Protein AF-A0A450ZWS6-F1 (afdb_monomer)

Radius of gyration: 25.29 Å; Cα contacts (8 Å, |Δi|>4): 245; chains: 1; bounding box: 51×76×46 Å

Solvent-accessible surface area (backbone atoms only — not comparable to full-atom values): 16017 Å² total; per-residue (Å²): 129,77,77,74,76,76,70,78,60,74,95,63,92,76,77,87,77,86,76,84,86,87,83,89,82,92,84,82,88,88,87,85,85,91,84,90,83,84,90,82,92,74,91,77,93,72,80,82,74,78,76,72,70,79,74,82,81,81,72,75,62,74,55,46,86,44,58,77,58,78,90,64,43,54,37,71,58,39,58,76,72,43,30,37,42,73,74,59,49,53,54,55,52,56,59,70,72,42,89,64,78,70,84,84,81,77,86,66,83,91,75,47,62,61,29,50,50,36,41,50,45,50,41,30,26,40,95,52,86,71,41,73,64,75,41,64,92,38,65,38,69,72,70,38,67,86,61,51,71,47,51,44,59,21,58,61,48,73,47,71,36,78,80,46,75,38,84,34,48,72,57,39,53,47,51,52,49,50,55,52,27,56,52,50,60,76,43,40,73,60,52,67,74,24,89,63,50,73,68,52,49,53,52,51,52,31,44,64,70,67,70,47,56,70,72,53,63,77,43,38,64,67,49,50,48,55,49,50,23,68,52,68,77,37,70,62,49,79,45,71,41,53,76,62,36,53,74,78,26,59,91

Mean predicted aligned error: 13.53 Å

pLDDT: mean 75.34, std 26.16, range [22.78, 97.75]

Sequence (251 aa):
MAEFLASLAIHGLSGSRHSPPERYGRRLLPGIPHQDDGRGCFERSRKIHHSRHPAMDINASKPLVGKPPIGLSDFPELIREGYSYVDKSLLVQSVLDSPAKALLLPRPRRFGKTLNLSMLRTFFEQGAPGNAELFQGLAIERAGEEYTAHRGRYPVVFLTLKDIKTQSWENCLGHMKDLICEEFERHTDLLEAAALSRREKECYQVILSQQASQNYYESSLKNLLAWLERATGEQVVLLIDEYDTPIHAGY

Foldseek 3Di:
DVPPVLPPFDPDPPDDDDDDDDDDDDDDYDDDDDDDDDDDDDDDDDDDPPPPDPPPPPVFDPWQDAAACVPDLQLVCCQVVRHTDGFPLCVLVVVSPDPRRDDDDDDDDPPSVSNVLNLNCLFQAAPDPPSLVSCPPGPQVVPDPVRSVNGNQAAEQEAECPPQQAQEPVVSVVVLLVRLLVSLVVCVVLLVQAPDDPVLVVLSVCSNVVVDDPVSSVCSVVSVQVSRCRSRVDHYHYHYHPPCNCVVRYD

Secondary structure (DSSP, 8-state):
--SSSSS-S-S-SS--------------------------------------PPP------PPPSS---SS---HHHHHHTT------TTHHHHHHS---SS------TTS-HHHHHHHHHHHHBTT-TTGGGGGTTSGGGGS-HHHHTTTT-B-EEEEE-TT---SSHHHHHHHHHHHHHHHHHTTHHHHHHTT--HHHHHHHHHHHTT---HHHHHHHHHHHHHHHHHHHSS--EEEEESTTHHHHH--

Organism: NCBI:txid2126339

InterPro domains:
  IPR018631 AAA-ATPase-like domain [PF09820] (69-247)
  IPR027417 P-loop containing nucleoside triphosphate hydrolase [G3DSA:3.40.50.300] (88-248)

Structure (mmCIF, N/CA/C/O backbone):
data_AF-A0A450ZWS6-F1
#
_entry.id   AF-A0A450ZWS6-F1
#
loop_
_atom_site.group_PDB
_atom_site.id
_atom_site.type_symbol
_atom_site.label_atom_id
_atom_site.label_alt_id
_atom_site.label_comp_id
_atom_site.label_asym_id
_atom_site.label_entity_id
_atom_site.label_seq_id
_atom_site.pdbx_PDB_ins_code
_atom_site.Cartn_x
_atom_site.Cartn_y
_atom_site.Cartn_z
_atom_site.occupancy
_atom_site.B_iso_or_equiv
_atom_site.auth_seq_id
_atom_site.auth_comp_id
_atom_site.auth_asym_id
_atom_site.auth_atom_id
_atom_site.pdbx_PDB_model_num
ATOM 1 N N . MET A 1 1 ? 1.752 -9.273 20.864 1.00 29.12 1 MET A N 1
ATOM 2 C CA . MET A 1 1 ? 0.796 -8.665 19.908 1.00 29.12 1 MET A CA 1
ATOM 3 C C . MET A 1 1 ? 1.220 -8.752 18.436 1.00 29.12 1 MET A C 1
ATOM 5 O O . MET A 1 1 ? 0.386 -8.483 17.588 1.00 29.12 1 MET A O 1
ATOM 9 N N . ALA A 1 2 ? 2.452 -9.170 18.102 1.00 24.22 2 ALA A N 1
ATOM 10 C CA . ALA A 1 2 ? 2.905 -9.313 16.709 1.00 24.22 2 ALA A CA 1
ATOM 11 C C . ALA A 1 2 ? 2.510 -10.651 16.038 1.00 24.22 2 ALA A C 1
ATOM 13 O O . ALA A 1 2 ? 2.487 -10.742 14.817 1.00 24.22 2 ALA A O 1
ATOM 14 N N . GLU A 1 3 ? 2.150 -11.683 16.810 1.00 22.78 3 GLU A N 1
ATOM 15 C CA . GLU A 1 3 ? 1.835 -13.018 16.267 1.00 22.78 3 GLU A CA 1
ATOM 16 C C . GLU A 1 3 ? 0.414 -13.154 15.696 1.00 22.78 3 GLU A C 1
ATOM 18 O O . GLU A 1 3 ? 0.152 -14.061 14.912 1.00 22.78 3 GLU A O 1
ATOM 23 N N . PHE A 1 4 ? -0.515 -12.251 16.031 1.00 23.94 4 PHE A N 1
ATOM 24 C CA . PHE A 1 4 ? -1.924 -12.418 15.646 1.00 23.94 4 PHE A CA 1
ATOM 25 C C . PHE A 1 4 ? -2.282 -11.809 14.280 1.00 23.94 4 PHE A C 1
ATOM 27 O O . PHE A 1 4 ? -3.283 -12.194 13.680 1.00 23.94 4 PHE A O 1
ATOM 34 N N . LEU A 1 5 ? -1.461 -10.892 13.754 1.00 29.75 5 LEU A N 1
ATOM 35 C CA . LEU A 1 5 ? -1.723 -10.211 12.478 1.00 29.75 5 LEU A CA 1
ATOM 36 C C . LEU A 1 5 ? -1.153 -10.955 11.256 1.00 29.75 5 LEU A C 1
ATOM 38 O O . LEU A 1 5 ? -1.568 -10.685 10.136 1.00 29.75 5 LEU A O 1
ATOM 42 N N . ALA A 1 6 ? -0.283 -11.950 11.457 1.00 28.08 6 ALA A N 1
ATOM 43 C CA . ALA A 1 6 ? 0.324 -12.729 10.370 1.00 28.08 6 ALA A CA 1
ATOM 44 C C . ALA A 1 6 ? -0.549 -13.897 9.855 1.00 28.08 6 ALA A C 1
ATOM 46 O O . ALA A 1 6 ? -0.213 -14.524 8.853 1.00 28.08 6 ALA A O 1
ATOM 47 N N . SER A 1 7 ? -1.662 -14.219 10.527 1.00 25.27 7 SER A N 1
ATOM 48 C CA . SER A 1 7 ? -2.408 -15.467 10.281 1.00 25.27 7 SER A CA 1
ATOM 49 C C . SER A 1 7 ? -3.571 -15.339 9.280 1.00 25.27 7 SER A C 1
ATOM 51 O O . SER A 1 7 ? -3.993 -16.337 8.695 1.00 25.27 7 SER A O 1
ATOM 53 N N . LEU A 1 8 ? -4.089 -14.129 9.032 1.00 27.81 8 LEU A N 1
ATOM 54 C CA . LEU A 1 8 ? -5.384 -13.974 8.351 1.00 27.81 8 LEU A CA 1
ATOM 55 C C . LEU A 1 8 ? -5.330 -13.809 6.823 1.00 27.81 8 LEU A C 1
ATOM 57 O O . LEU A 1 8 ? -6.376 -13.791 6.187 1.00 27.81 8 LEU A O 1
ATOM 61 N N . ALA A 1 9 ? -4.149 -13.740 6.212 1.00 30.83 9 ALA A N 1
ATOM 62 C CA . ALA A 1 9 ? -4.047 -13.631 4.764 1.00 30.83 9 ALA A CA 1
ATOM 63 C C . ALA A 1 9 ? -4.107 -15.027 4.115 1.00 30.83 9 ALA A C 1
ATOM 65 O O . ALA A 1 9 ? -3.189 -15.836 4.251 1.00 30.83 9 ALA A O 1
ATOM 66 N N . ILE A 1 10 ? -5.167 -15.278 3.346 1.00 39.66 10 ILE A N 1
ATOM 67 C CA . ILE A 1 10 ? -5.170 -16.210 2.212 1.00 39.66 10 ILE A CA 1
ATOM 68 C C . ILE A 1 10 ? -5.401 -17.690 2.574 1.00 39.66 10 ILE A C 1
ATOM 70 O O . ILE A 1 10 ? -4.484 -18.502 2.714 1.00 39.66 10 ILE A O 1
ATOM 74 N N . HIS A 1 11 ? -6.676 -18.076 2.617 1.00 30.16 11 HIS A N 1
ATOM 75 C CA . HIS A 1 11 ? -7.108 -19.412 2.186 1.00 30.16 11 HIS A CA 1
ATOM 76 C C . HIS A 1 11 ? -7.635 -19.409 0.733 1.00 30.16 11 HIS A C 1
ATOM 78 O O . HIS A 1 11 ? -8.182 -20.409 0.291 1.00 30.16 11 HIS A O 1
ATOM 84 N N . GLY A 1 12 ? -7.489 -18.308 -0.021 1.00 35.09 12 GLY A N 1
ATOM 85 C CA . GLY A 1 12 ? -8.350 -18.056 -1.186 1.00 35.09 12 GLY A CA 1
ATOM 86 C C . GLY A 1 12 ? -7.710 -17.779 -2.549 1.00 35.09 12 GLY A C 1
ATOM 87 O O . GLY A 1 12 ? -8.444 -17.782 -3.527 1.00 35.09 12 GLY A O 1
ATOM 88 N N . LEU A 1 13 ? -6.392 -17.576 -2.687 1.00 41.91 13 LEU A N 1
ATOM 89 C CA . LEU A 1 13 ? -5.808 -17.260 -4.010 1.00 41.91 13 LEU A CA 1
ATOM 90 C C . LEU A 1 13 ? -5.652 -18.487 -4.935 1.00 41.91 13 LEU A C 1
ATOM 92 O O . LEU A 1 13 ? -5.170 -18.369 -6.055 1.00 41.91 13 LEU A O 1
ATOM 96 N N . SER A 1 14 ? -6.129 -19.661 -4.506 1.00 37.22 14 SER A N 1
ATOM 97 C CA . SER A 1 14 ? -6.238 -20.867 -5.331 1.00 37.22 14 SER A CA 1
ATOM 98 C C . SER A 1 14 ? -7.706 -21.288 -5.481 1.00 37.22 14 SER A C 1
ATOM 100 O O . SER A 1 14 ? -8.218 -22.079 -4.690 1.00 37.22 14 SER A O 1
ATOM 102 N N . GLY A 1 15 ? -8.344 -20.834 -6.564 1.00 32.38 15 GLY A N 1
ATOM 103 C CA . GLY A 1 15 ? -9.406 -21.585 -7.243 1.00 32.38 15 GLY A CA 1
ATOM 104 C C . GLY A 1 15 ? -10.842 -21.083 -7.082 1.00 32.38 15 GLY A C 1
ATOM 105 O O . GLY A 1 15 ? -11.608 -21.633 -6.299 1.00 32.38 15 GLY A O 1
ATOM 106 N N . SER A 1 16 ? -11.275 -20.181 -7.967 1.00 30.34 16 SER A N 1
ATOM 107 C CA . SER A 1 16 ? -12.685 -20.058 -8.359 1.00 30.34 16 SER A CA 1
ATOM 108 C C . SER A 1 16 ? -12.910 -20.776 -9.697 1.00 30.34 16 SER A C 1
ATOM 110 O O . SER A 1 16 ? -12.943 -20.180 -10.771 1.00 30.34 16 SER A O 1
ATOM 112 N N . ARG A 1 17 ? -13.070 -22.107 -9.660 1.00 29.81 17 ARG A N 1
ATOM 113 C CA . ARG A 1 17 ? -13.620 -22.832 -10.818 1.00 29.81 17 ARG A CA 1
ATOM 114 C C . ARG A 1 17 ? -15.117 -22.547 -10.892 1.00 29.81 17 ARG A C 1
ATOM 116 O O . ARG A 1 17 ? -15.902 -23.147 -10.163 1.00 29.81 17 ARG A O 1
ATOM 123 N N . HIS A 1 18 ? -15.511 -21.653 -11.790 1.00 30.28 18 HIS A N 1
ATOM 124 C CA . HIS A 1 18 ? -16.872 -21.634 -12.316 1.00 30.28 18 HIS A CA 1
ATOM 125 C C . HIS A 1 18 ? -17.186 -23.003 -12.937 1.00 30.28 18 HIS A C 1
ATOM 127 O O . HIS A 1 18 ? -16.493 -23.448 -13.849 1.00 30.28 18 HIS A O 1
ATOM 133 N N . SER A 1 19 ? -18.222 -23.674 -12.434 1.00 26.30 19 SER A N 1
ATOM 134 C CA . SER A 1 19 ? -18.838 -24.832 -13.091 1.00 26.30 19 SER A CA 1
ATOM 135 C C . SER A 1 19 ? -20.263 -24.445 -13.506 1.00 26.30 19 SER A C 1
ATOM 137 O O . SER A 1 19 ? -20.991 -23.920 -12.662 1.00 26.30 19 SER A O 1
ATOM 139 N N . PRO A 1 20 ? -20.680 -24.667 -14.767 1.00 30.11 20 PRO A N 1
ATOM 140 C CA . PRO A 1 20 ? -22.052 -24.424 -15.209 1.00 30.11 20 PRO A CA 1
ATOM 141 C C . PRO A 1 20 ? -22.988 -25.595 -14.837 1.00 30.11 20 PRO A C 1
ATOM 143 O O . PRO A 1 20 ? -22.505 -26.700 -14.567 1.00 30.11 20 PRO A O 1
ATOM 146 N N . PRO A 1 21 ? -24.321 -25.390 -14.824 1.00 29.22 21 PRO A N 1
ATOM 147 C CA . PRO A 1 21 ? -25.267 -26.405 -14.379 1.00 29.22 21 PRO A CA 1
ATOM 148 C C . PRO A 1 21 ? -25.655 -27.403 -15.485 1.00 29.22 21 PRO A C 1
ATOM 150 O O . PRO A 1 21 ? -25.878 -27.037 -16.634 1.00 29.22 21 PRO A O 1
ATOM 153 N N . GLU A 1 22 ? -25.777 -28.658 -15.045 1.00 26.47 22 GLU A N 1
ATOM 154 C CA . GLU A 1 22 ? -26.649 -29.756 -15.496 1.00 26.47 22 GLU A CA 1
ATOM 155 C C . GLU A 1 22 ? -26.735 -30.163 -16.982 1.00 26.47 22 GLU A C 1
ATOM 157 O O . GLU A 1 22 ? -27.221 -29.428 -17.838 1.00 26.47 22 GLU A O 1
ATOM 162 N N . ARG A 1 23 ? -26.525 -31.471 -17.232 1.00 26.97 23 ARG A N 1
ATOM 163 C CA . ARG A 1 23 ? -27.588 -32.351 -17.767 1.00 26.97 23 ARG A CA 1
ATOM 164 C C . ARG A 1 23 ? -27.298 -33.847 -17.579 1.00 26.97 23 ARG A C 1
ATOM 166 O O . ARG A 1 23 ? -26.188 -34.332 -17.759 1.00 26.97 23 ARG A O 1
ATOM 173 N N . TYR A 1 24 ? -28.372 -34.546 -17.222 1.00 26.47 24 TYR A N 1
ATOM 174 C CA . TYR A 1 24 ? -28.549 -35.988 -17.039 1.00 26.47 24 TYR A CA 1
ATOM 175 C C . TYR A 1 24 ? -28.166 -36.850 -18.257 1.00 26.47 24 TYR A C 1
ATOM 177 O O . TYR A 1 24 ? -28.470 -36.494 -19.392 1.00 26.47 24 TYR A O 1
ATOM 185 N N . GLY A 1 25 ? -27.669 -38.069 -18.002 1.00 27.92 25 GLY A N 1
ATOM 186 C CA . GLY A 1 25 ? -27.621 -39.138 -19.008 1.00 27.92 25 GLY A CA 1
ATOM 187 C C . GLY A 1 25 ? -26.892 -40.409 -18.560 1.00 27.92 25 GLY A C 1
ATOM 188 O O . GLY A 1 25 ? -25.708 -40.570 -18.821 1.00 27.92 25 GLY A O 1
ATOM 189 N N . ARG A 1 26 ? -27.614 -41.336 -17.914 1.00 28.12 26 ARG A N 1
ATOM 190 C CA . ARG A 1 26 ? -27.162 -42.708 -17.609 1.00 28.12 26 ARG A CA 1
ATOM 191 C C . ARG A 1 26 ? -26.754 -43.468 -18.882 1.00 28.12 26 ARG A C 1
ATOM 193 O O . ARG A 1 26 ? -27.542 -43.515 -19.827 1.00 28.12 26 ARG A O 1
ATOM 200 N N . ARG A 1 27 ? -25.648 -44.223 -18.834 1.00 28.69 27 ARG A N 1
ATOM 201 C CA . ARG A 1 27 ? -25.558 -45.560 -19.456 1.00 28.69 27 ARG A CA 1
ATOM 202 C C . ARG A 1 27 ? -24.437 -46.404 -18.832 1.00 28.69 27 ARG A C 1
ATOM 204 O O . ARG A 1 27 ? -23.382 -45.890 -18.489 1.00 28.69 27 ARG A O 1
ATOM 211 N N . LEU A 1 28 ? -24.743 -47.684 -18.637 1.00 27.05 28 LEU A N 1
ATOM 212 C CA . LEU A 1 28 ?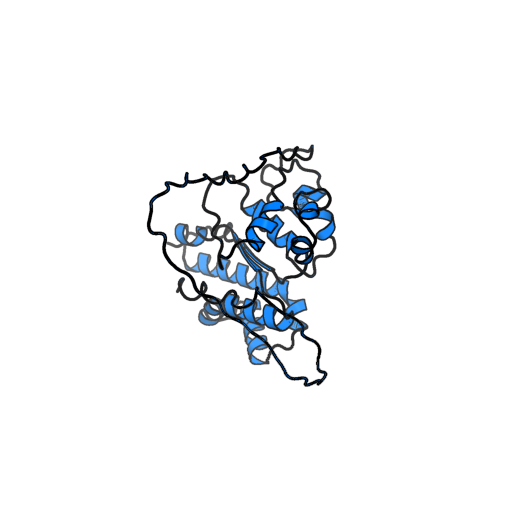 -23.993 -48.719 -17.920 1.00 27.05 28 LEU A CA 1
ATOM 213 C C . LEU A 1 28 ? -23.103 -49.552 -18.872 1.00 27.05 28 LEU A C 1
ATOM 215 O O . LEU A 1 28 ? -23.630 -49.998 -19.886 1.00 27.05 28 LEU A O 1
ATOM 219 N N . LEU A 1 29 ? -21.858 -49.829 -18.428 1.00 26.69 29 LEU A N 1
ATOM 220 C CA . LEU A 1 29 ? -21.036 -51.072 -18.541 1.00 26.69 29 LEU A CA 1
ATOM 221 C C . LEU A 1 29 ? -20.643 -51.636 -19.940 1.00 26.69 29 LEU A C 1
ATOM 223 O O . LEU A 1 29 ? -21.258 -51.242 -20.925 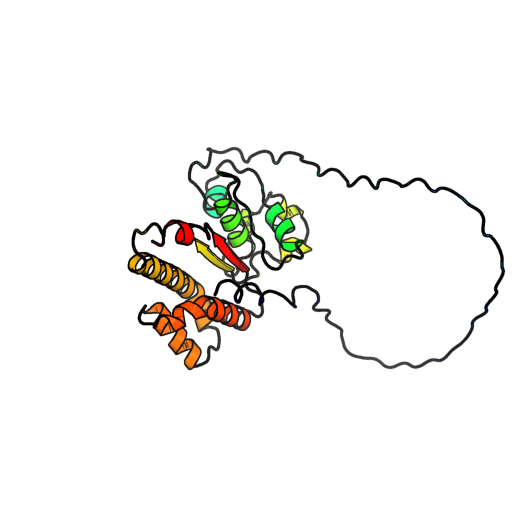1.00 26.69 29 LEU A O 1
ATOM 227 N N . PRO A 1 30 ? -19.724 -52.642 -20.065 1.00 37.34 30 PRO A N 1
ATOM 228 C CA . PRO A 1 30 ? -18.728 -53.233 -19.126 1.00 37.34 30 PRO A CA 1
ATOM 229 C C . PRO A 1 30 ? -17.300 -53.451 -19.732 1.00 37.34 30 PRO A C 1
ATOM 231 O O . PRO A 1 30 ? -17.099 -53.295 -20.930 1.00 37.34 30 PRO A O 1
ATOM 234 N N . GLY A 1 31 ? -16.342 -53.953 -18.926 1.00 28.05 31 GLY A N 1
ATOM 235 C CA . GLY A 1 31 ? -15.367 -54.962 -19.403 1.00 28.05 31 GLY A CA 1
ATOM 236 C C . GLY A 1 31 ? -13.885 -54.780 -19.032 1.00 28.05 31 GLY A C 1
ATOM 237 O O . GLY A 1 31 ? -13.173 -54.031 -19.688 1.00 28.05 31 GLY A O 1
ATOM 238 N N . ILE A 1 32 ? -13.417 -55.543 -18.036 1.00 30.75 32 ILE A N 1
ATOM 239 C CA . ILE A 1 32 ? -11.999 -55.866 -17.742 1.00 30.75 32 ILE A CA 1
ATOM 240 C C . ILE A 1 32 ? -11.615 -57.151 -18.522 1.00 30.75 32 ILE A C 1
ATOM 242 O O . ILE A 1 32 ? -12.518 -57.929 -18.845 1.00 30.75 32 ILE A O 1
ATOM 246 N N . PRO A 1 33 ? -10.325 -57.413 -18.823 1.00 35.28 33 PRO A N 1
ATOM 247 C CA . PRO A 1 33 ? -9.560 -58.412 -18.035 1.00 35.28 33 PRO A CA 1
ATOM 248 C C . PRO A 1 33 ? -8.092 -57.967 -17.780 1.00 35.28 33 PRO A C 1
ATOM 250 O O . PRO A 1 33 ? -7.465 -57.367 -18.643 1.00 35.28 33 PRO A O 1
ATOM 253 N N . HIS A 1 34 ? -7.564 -57.988 -16.550 1.00 28.59 34 HIS A N 1
ATOM 254 C CA . HIS A 1 34 ? -6.827 -59.074 -15.868 1.00 28.59 34 HIS A CA 1
ATOM 255 C C . HIS A 1 34 ? -5.889 -59.925 -16.743 1.00 28.59 34 HIS A C 1
ATOM 257 O O . HIS A 1 34 ? -6.360 -60.763 -17.507 1.00 28.59 34 HIS A O 1
ATOM 263 N N . GLN A 1 35 ? -4.577 -59.800 -16.505 1.00 28.48 35 GLN A N 1
ATOM 264 C CA . GLN A 1 35 ? -3.654 -60.939 -16.416 1.00 28.48 35 GLN A CA 1
ATOM 265 C C . GLN A 1 35 ? -2.394 -60.562 -15.620 1.00 28.48 35 GLN A C 1
ATOM 267 O O . GLN A 1 35 ? -1.718 -59.579 -15.920 1.00 28.48 35 GLN A O 1
ATOM 272 N N . ASP A 1 36 ? -2.155 -61.357 -14.578 1.00 29.48 36 ASP A N 1
ATOM 273 C CA . ASP A 1 36 ? -0.934 -61.458 -13.785 1.00 29.48 36 ASP A CA 1
ATOM 274 C C . ASP A 1 36 ? 0.153 -62.225 -14.549 1.00 29.48 36 ASP A C 1
ATOM 276 O O . ASP A 1 36 ? -0.158 -63.145 -15.298 1.00 29.48 36 ASP A O 1
ATOM 280 N N . ASP A 1 37 ? 1.411 -61.862 -14.299 1.00 29.31 37 ASP A N 1
ATOM 281 C CA . ASP A 1 37 ? 2.596 -62.730 -14.162 1.00 29.31 37 ASP A CA 1
ATOM 282 C C . ASP A 1 37 ? 3.787 -61.766 -13.958 1.00 29.31 37 ASP A C 1
ATOM 284 O O . ASP A 1 37 ? 3.984 -60.829 -14.722 1.00 29.31 37 ASP A O 1
ATOM 288 N N . GLY A 1 38 ? 4.600 -61.795 -12.905 1.00 27.94 38 GLY A N 1
ATOM 289 C CA . GLY A 1 38 ? 5.188 -62.940 -12.236 1.00 27.94 38 GLY A CA 1
ATOM 290 C C . GLY A 1 38 ? 6.709 -62.893 -12.451 1.00 27.94 38 GLY A C 1
ATOM 291 O O . GLY A 1 38 ? 7.189 -63.269 -13.512 1.00 27.94 38 GLY A O 1
ATOM 292 N N . ARG A 1 39 ? 7.452 -62.522 -11.392 1.00 29.55 39 ARG A N 1
ATOM 293 C CA . ARG A 1 39 ? 8.914 -62.688 -11.172 1.00 29.55 39 ARG A CA 1
ATOM 294 C C . ARG A 1 39 ? 9.878 -61.664 -11.797 1.00 29.55 39 ARG A C 1
ATOM 296 O O . ARG A 1 39 ? 9.929 -61.469 -13.002 1.00 29.55 39 ARG A O 1
ATOM 303 N N . GLY A 1 40 ? 10.761 -61.118 -10.952 1.00 27.81 40 GLY A N 1
ATOM 304 C CA . GLY A 1 40 ? 11.954 -60.398 -11.408 1.00 27.81 40 GLY A CA 1
ATOM 305 C C . GLY A 1 40 ? 12.616 -59.501 -10.366 1.00 27.81 40 GLY A C 1
ATOM 306 O O . GLY A 1 40 ? 12.764 -58.307 -10.592 1.00 27.81 40 GLY A O 1
ATOM 307 N N . CYS A 1 41 ? 13.023 -60.057 -9.224 1.00 31.02 41 CYS A N 1
ATOM 308 C CA . CYS A 1 41 ? 13.996 -59.411 -8.347 1.00 31.02 41 CYS A CA 1
ATOM 309 C C . CYS A 1 41 ? 15.381 -59.578 -8.988 1.00 31.02 41 CYS A C 1
ATOM 311 O O . CYS A 1 41 ? 15.901 -60.686 -8.957 1.00 31.02 41 CYS A O 1
ATOM 313 N N . PHE A 1 42 ? 15.947 -58.534 -9.603 1.00 29.62 42 PHE A N 1
ATOM 314 C CA . PHE A 1 42 ? 17.393 -58.411 -9.830 1.00 29.62 42 PHE A CA 1
ATOM 315 C C . PHE A 1 42 ? 17.785 -56.964 -10.163 1.00 29.62 42 PHE A C 1
ATOM 317 O O . PHE A 1 42 ? 17.092 -56.242 -10.878 1.00 29.62 42 PHE A O 1
ATOM 324 N N . GLU A 1 43 ? 18.911 -56.567 -9.585 1.00 31.81 43 GLU A N 1
ATOM 325 C CA . GLU A 1 43 ? 19.527 -55.245 -9.537 1.00 31.81 43 GLU A CA 1
ATOM 326 C C . GLU A 1 43 ? 19.649 -54.538 -10.894 1.00 31.81 43 GLU A C 1
ATOM 328 O O . GLU A 1 43 ? 20.010 -55.144 -11.902 1.00 31.81 43 GLU A O 1
ATOM 333 N N . ARG A 1 44 ? 19.465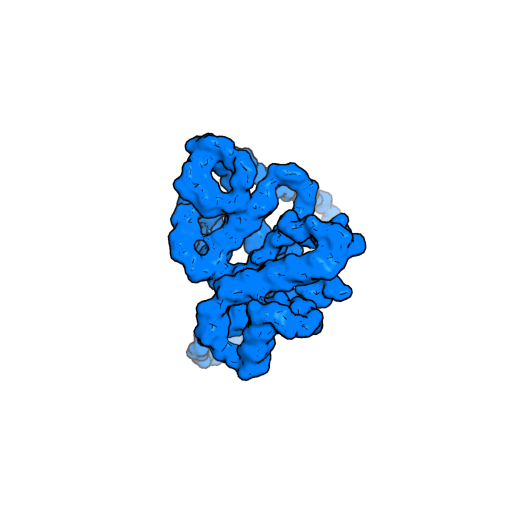 -53.210 -10.893 1.00 29.84 44 ARG A N 1
ATOM 334 C CA . ARG A 1 44 ? 20.124 -52.300 -11.844 1.00 29.84 44 ARG A CA 1
ATOM 335 C C . ARG A 1 44 ? 20.161 -50.879 -11.291 1.00 29.84 44 ARG A C 1
ATOM 337 O O . ARG A 1 44 ? 19.159 -50.166 -11.285 1.00 29.84 44 ARG A O 1
ATOM 344 N N . SER A 1 45 ? 21.359 -50.468 -10.885 1.00 38.25 45 SER A N 1
ATOM 345 C CA . SER A 1 45 ? 21.768 -49.082 -10.672 1.00 38.25 45 SER A CA 1
ATOM 346 C C . SER A 1 45 ? 21.243 -48.174 -11.786 1.00 38.25 45 SER A C 1
ATOM 348 O O . SER A 1 45 ? 21.671 -48.284 -12.938 1.00 38.25 45 SER A O 1
ATOM 350 N N . ARG A 1 46 ? 20.339 -47.247 -11.454 1.00 30.61 46 ARG A N 1
ATOM 351 C CA . ARG A 1 46 ? 20.010 -46.111 -12.321 1.00 30.61 46 ARG A CA 1
ATOM 352 C C . ARG A 1 46 ? 20.655 -44.856 -11.762 1.00 30.61 46 ARG A C 1
ATOM 354 O O . ARG A 1 46 ? 20.387 -44.430 -10.646 1.00 30.61 46 ARG A O 1
ATOM 361 N N . LYS A 1 47 ? 21.534 -44.310 -12.599 1.00 31.44 47 LYS A N 1
ATOM 362 C CA . LYS A 1 47 ? 22.163 -42.999 -12.505 1.00 31.44 47 LYS A CA 1
ATOM 363 C C . LYS A 1 47 ? 21.138 -41.960 -12.053 1.00 31.44 47 LYS A C 1
ATOM 365 O O . LYS A 1 47 ? 20.106 -41.789 -12.698 1.00 31.44 47 LYS A O 1
ATOM 370 N N . ILE A 1 48 ? 21.461 -41.258 -10.974 1.00 32.03 48 ILE A N 1
ATOM 371 C CA . ILE A 1 48 ? 20.781 -40.036 -10.564 1.00 32.03 48 ILE A CA 1
ATOM 372 C C . ILE A 1 48 ? 21.029 -39.027 -11.688 1.00 32.03 48 ILE A C 1
ATOM 374 O O . ILE A 1 48 ? 22.136 -38.511 -11.848 1.00 32.03 48 ILE A O 1
ATOM 378 N N . HIS A 1 49 ? 20.025 -38.797 -12.531 1.00 28.52 49 HIS A N 1
ATOM 379 C CA . HIS A 1 49 ? 20.019 -37.622 -13.385 1.00 28.52 49 HIS A CA 1
ATOM 380 C C . HIS A 1 49 ? 19.867 -36.417 -12.462 1.00 28.52 49 HIS A C 1
ATOM 382 O O . HIS A 1 49 ? 18.784 -36.155 -11.949 1.00 28.52 49 HIS A O 1
ATOM 388 N N . HIS A 1 50 ? 20.964 -35.689 -12.244 1.00 31.03 50 HIS A N 1
ATOM 389 C CA . HIS A 1 50 ? 20.880 -34.291 -11.855 1.00 31.03 50 HIS A CA 1
ATOM 390 C C . HIS A 1 50 ? 20.068 -33.573 -12.934 1.00 31.03 50 HIS A C 1
ATOM 392 O O . HIS A 1 50 ? 20.587 -33.241 -14.002 1.00 31.03 50 HIS A O 1
ATOM 398 N N . SER A 1 51 ? 18.780 -33.375 -12.661 1.00 30.97 51 SER A N 1
ATOM 399 C CA . SER A 1 51 ? 17.962 -32.371 -13.318 1.00 30.97 51 SER A CA 1
ATOM 400 C C . SER A 1 51 ? 18.648 -31.036 -13.070 1.00 30.97 51 SER A C 1
ATOM 402 O O . SER A 1 51 ? 18.556 -30.454 -11.989 1.00 30.97 51 SER A O 1
ATOM 404 N N . ARG A 1 52 ? 19.433 -30.603 -14.058 1.00 32.28 52 ARG A N 1
ATOM 405 C CA . ARG A 1 52 ? 19.951 -29.246 -14.130 1.00 32.28 52 ARG A CA 1
ATOM 406 C C . ARG A 1 52 ? 18.722 -28.346 -14.129 1.00 32.28 52 ARG A C 1
ATOM 408 O O . ARG A 1 52 ? 17.983 -28.329 -15.108 1.00 32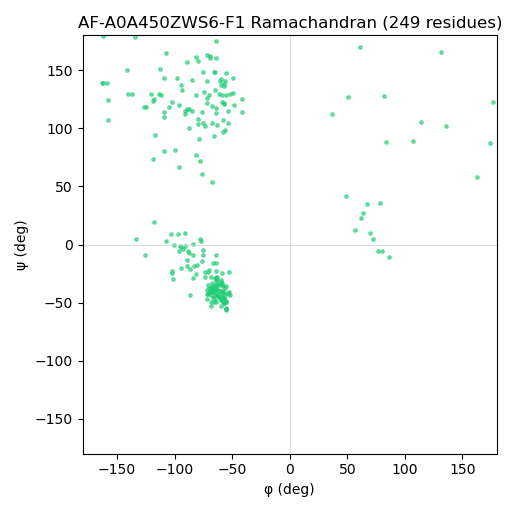.28 52 ARG A O 1
ATOM 415 N N . HIS A 1 53 ? 18.484 -27.658 -13.015 1.00 37.03 53 HIS A N 1
ATOM 416 C CA . HIS A 1 53 ? 17.645 -26.472 -13.034 1.00 37.03 53 HIS A CA 1
ATOM 417 C C . HIS A 1 53 ? 18.146 -25.592 -14.185 1.00 37.03 53 HIS A C 1
ATOM 419 O O . HIS A 1 53 ? 19.366 -25.405 -14.290 1.00 37.03 53 HIS A O 1
ATOM 425 N N . PRO A 1 54 ? 17.268 -25.108 -15.077 1.00 35.28 54 PRO A N 1
ATOM 426 C CA . PRO A 1 54 ? 17.694 -24.134 -16.060 1.00 35.28 54 PRO A CA 1
ATOM 427 C C . PRO A 1 54 ? 18.240 -22.939 -15.279 1.00 35.28 54 PRO A C 1
ATOM 429 O O . PRO A 1 54 ? 17.582 -22.413 -14.381 1.00 35.28 54 PRO A O 1
ATOM 432 N N . ALA A 1 55 ? 19.497 -22.600 -15.558 1.00 36.78 55 ALA A N 1
ATOM 433 C CA . ALA A 1 55 ? 20.115 -21.394 -15.047 1.00 36.78 55 ALA A CA 1
ATOM 434 C C . ALA A 1 55 ? 19.182 -20.224 -15.378 1.00 36.78 55 ALA A C 1
ATOM 436 O O . ALA A 1 55 ? 18.738 -20.107 -16.519 1.00 36.78 55 ALA A O 1
ATOM 437 N N . MET A 1 56 ? 18.858 -19.397 -14.380 1.00 33.59 56 MET A N 1
ATOM 438 C CA . MET A 1 56 ? 18.235 -18.105 -14.642 1.00 33.59 56 MET A CA 1
ATOM 439 C C . MET A 1 56 ? 19.131 -17.370 -15.633 1.00 33.59 56 MET A C 1
ATOM 441 O O . MET A 1 56 ? 20.271 -17.034 -15.301 1.00 33.59 56 MET A O 1
ATOM 445 N N . ASP A 1 57 ? 18.620 -17.132 -16.836 1.00 35.62 57 ASP A N 1
ATOM 446 C CA . ASP A 1 57 ? 19.231 -16.200 -17.766 1.00 35.62 57 ASP A CA 1
ATOM 447 C C . ASP A 1 57 ? 19.128 -14.801 -17.150 1.00 35.62 57 ASP A C 1
ATOM 449 O O . ASP A 1 57 ? 18.141 -14.082 -17.287 1.00 35.62 57 ASP A O 1
ATOM 453 N N . ILE A 1 58 ? 20.191 -14.417 -16.447 1.00 41.16 58 ILE A N 1
ATOM 454 C CA . ILE A 1 58 ? 20.544 -13.047 -16.065 1.00 41.16 58 ILE A CA 1
ATOM 455 C C . ILE A 1 58 ? 20.922 -12.250 -17.321 1.00 41.16 58 ILE A C 1
ATOM 457 O O . ILE A 1 58 ? 22.015 -11.696 -17.425 1.00 41.16 58 ILE A O 1
ATOM 461 N N . ASN A 1 59 ? 20.043 -12.223 -18.323 1.00 41.16 59 ASN A N 1
ATOM 462 C CA . ASN A 1 59 ? 20.253 -11.386 -19.490 1.00 41.16 59 ASN A CA 1
ATOM 463 C C . ASN A 1 59 ? 19.850 -9.960 -19.106 1.00 41.16 59 ASN A C 1
ATOM 465 O O . ASN A 1 59 ? 18.677 -9.647 -18.909 1.00 41.16 59 ASN A O 1
ATOM 469 N N . ALA A 1 60 ? 20.876 -9.143 -18.876 1.00 46.06 60 ALA A N 1
ATOM 470 C CA . ALA A 1 60 ? 20.814 -7.828 -18.268 1.00 46.06 60 ALA A CA 1
ATOM 471 C C . ALA A 1 60 ? 19.724 -6.939 -18.885 1.00 46.06 60 ALA A C 1
ATOM 473 O O . ALA A 1 60 ? 19.774 -6.590 -20.065 1.00 46.06 60 ALA A O 1
ATOM 474 N N . SER A 1 61 ? 18.781 -6.506 -18.045 1.00 52.12 61 SER A N 1
ATOM 475 C CA . SER A 1 61 ? 17.914 -5.364 -18.314 1.00 52.12 61 SER A CA 1
ATOM 476 C C . SER A 1 61 ? 18.799 -4.165 -18.659 1.00 52.12 61 SER A C 1
ATOM 478 O O . SER A 1 61 ? 19.453 -3.594 -17.780 1.00 52.12 61 SER A O 1
ATOM 480 N N . LYS A 1 62 ? 18.880 -3.805 -19.941 1.00 50.09 62 LYS A N 1
ATOM 481 C CA . LYS A 1 62 ? 19.570 -2.588 -20.369 1.00 50.09 62 LYS A CA 1
ATOM 482 C C . LYS A 1 62 ? 18.913 -1.417 -19.625 1.00 50.09 62 LYS A C 1
ATOM 484 O O . LYS A 1 62 ? 17.695 -1.280 -19.736 1.00 50.09 62 LYS A O 1
ATOM 489 N N . PRO A 1 63 ? 19.661 -0.619 -18.842 1.00 58.97 63 PRO A N 1
ATOM 490 C CA . PRO A 1 63 ? 19.056 0.462 -18.085 1.00 58.97 63 PRO A CA 1
ATOM 491 C C . PRO A 1 63 ? 18.381 1.431 -19.051 1.00 58.97 63 PRO A C 1
ATOM 493 O O . PRO A 1 63 ? 18.950 1.759 -20.100 1.00 58.97 63 PRO A O 1
ATOM 496 N N . LEU A 1 64 ? 17.180 1.889 -18.696 1.00 62.97 64 LEU A N 1
ATOM 497 C CA . LEU A 1 64 ? 16.580 3.030 -19.381 1.00 62.97 64 LEU A CA 1
ATOM 498 C C . LEU A 1 64 ? 17.591 4.189 -19.287 1.00 62.97 64 LEU A C 1
ATOM 500 O O . LEU A 1 64 ? 18.199 4.417 -18.236 1.00 62.97 64 LEU A O 1
ATOM 504 N N . VAL A 1 65 ? 17.911 4.817 -20.418 1.00 66.81 65 VAL A N 1
ATOM 505 C CA . VAL A 1 65 ? 19.000 5.802 -20.500 1.00 66.81 65 VAL A CA 1
ATOM 506 C C . VAL A 1 65 ? 18.474 7.131 -19.964 1.00 66.81 65 VAL A C 1
ATOM 508 O O . VAL A 1 65 ? 17.664 7.778 -20.617 1.00 66.81 65 VAL A O 1
ATOM 511 N N . GLY A 1 66 ? 18.930 7.522 -18.775 1.00 75.94 66 GLY A N 1
ATOM 512 C CA . GLY A 1 66 ? 18.451 8.702 -18.056 1.00 75.94 66 GLY A CA 1
ATOM 513 C C . GLY A 1 66 ? 19.417 9.144 -16.958 1.00 75.94 66 GLY A C 1
ATOM 514 O O . GLY A 1 66 ? 20.462 8.522 -16.744 1.00 75.94 66 GLY A O 1
ATOM 515 N N . LYS A 1 67 ? 19.084 10.223 -16.243 1.00 86.19 67 LYS A N 1
ATOM 516 C CA . LYS A 1 67 ? 19.861 10.662 -15.068 1.00 86.19 67 LYS A CA 1
ATOM 517 C C . LYS A 1 67 ? 19.770 9.598 -13.960 1.00 86.19 67 LYS A C 1
ATOM 519 O O . LYS A 1 67 ? 18.748 8.918 -13.867 1.00 86.19 67 LYS A O 1
ATOM 524 N N . PRO A 1 68 ? 20.796 9.419 -13.111 1.00 81.88 68 PRO A N 1
ATOM 525 C CA . PRO A 1 68 ? 20.696 8.493 -11.988 1.00 81.88 68 PRO A CA 1
ATOM 526 C C . PRO A 1 68 ? 19.621 8.973 -10.988 1.00 81.88 68 PRO A C 1
ATOM 528 O O . PRO A 1 68 ? 19.640 10.150 -10.617 1.00 81.88 68 PRO A O 1
ATOM 531 N N . PRO A 1 69 ? 18.708 8.097 -10.526 1.00 83.19 69 PRO A N 1
ATOM 532 C CA . PRO A 1 69 ? 17.653 8.442 -9.568 1.00 83.19 69 PRO A CA 1
ATOM 533 C C . PRO A 1 69 ? 18.224 8.512 -8.144 1.00 83.19 69 PRO A C 1
ATOM 535 O O . PRO A 1 69 ? 18.028 7.623 -7.315 1.00 83.19 69 PRO A O 1
ATOM 538 N N . ILE A 1 70 ? 19.014 9.547 -7.855 1.00 80.88 70 ILE A N 1
ATOM 539 C CA . ILE A 1 70 ? 19.621 9.726 -6.531 1.00 80.88 70 ILE A CA 1
ATOM 540 C C . ILE A 1 70 ? 18.549 10.228 -5.561 1.00 80.88 70 ILE A C 1
ATOM 542 O O . ILE A 1 70 ? 18.061 11.342 -5.701 1.00 80.88 70 ILE A O 1
ATOM 546 N N . GLY A 1 71 ? 18.204 9.409 -4.564 1.00 79.88 71 GLY A N 1
ATOM 547 C CA . GLY A 1 71 ? 17.214 9.758 -3.537 1.00 79.88 71 GLY A CA 1
ATOM 548 C C . GLY A 1 71 ? 15.754 9.604 -3.972 1.00 79.88 71 GLY A C 1
ATOM 549 O O . GLY A 1 71 ? 14.870 9.708 -3.129 1.00 79.88 71 GLY A O 1
ATOM 550 N N . LEU A 1 72 ? 15.501 9.289 -5.245 1.00 86.50 72 LEU A N 1
ATOM 551 C CA . LEU A 1 72 ? 14.161 9.048 -5.763 1.00 86.50 72 LEU A CA 1
ATOM 552 C C . LEU A 1 72 ? 13.711 7.619 -5.442 1.00 86.50 72 LEU A C 1
ATOM 554 O O . LEU A 1 72 ? 14.425 6.647 -5.704 1.00 86.50 72 LEU A O 1
ATOM 558 N N . SER A 1 73 ? 12.527 7.494 -4.847 1.00 89.81 73 SER A N 1
ATOM 559 C CA . SER A 1 73 ? 11.958 6.199 -4.453 1.00 89.81 73 SER A CA 1
ATOM 560 C C . SER A 1 73 ? 10.495 6.012 -4.841 1.00 89.81 73 SER A C 1
ATOM 562 O O . SER A 1 73 ? 9.920 4.972 -4.523 1.00 89.81 73 SER A O 1
ATOM 564 N N . ASP A 1 74 ? 9.935 6.977 -5.569 1.00 93.88 74 ASP A N 1
ATOM 565 C CA . ASP A 1 74 ? 8.639 6.859 -6.217 1.00 93.88 74 ASP A CA 1
ATOM 566 C C . ASP A 1 74 ? 8.824 6.276 -7.624 1.00 93.88 74 ASP A C 1
ATOM 568 O O . ASP A 1 74 ? 9.530 6.837 -8.463 1.00 93.88 74 ASP A O 1
ATOM 572 N N . PHE A 1 75 ? 8.257 5.093 -7.860 1.00 95.75 75 PHE A N 1
ATOM 573 C CA . PHE A 1 75 ? 8.355 4.400 -9.142 1.00 95.75 75 PHE A CA 1
ATOM 574 C C . PHE A 1 75 ? 7.628 5.150 -10.272 1.00 95.75 75 PHE A C 1
ATOM 576 O O . PHE A 1 75 ? 8.233 5.311 -11.335 1.00 95.75 75 PHE A O 1
ATOM 583 N N . PRO A 1 76 ? 6.391 5.647 -10.080 1.00 95.19 76 PRO A N 1
ATOM 584 C CA . PRO A 1 76 ? 5.721 6.454 -11.094 1.00 95.19 76 PRO A CA 1
ATOM 585 C C . PRO A 1 76 ? 6.511 7.689 -11.544 1.00 95.19 76 PRO A C 1
ATOM 587 O O . PRO A 1 76 ? 6.660 7.895 -12.749 1.00 95.19 76 PRO A O 1
ATOM 590 N N . GLU A 1 77 ? 7.033 8.489 -10.614 1.00 94.38 77 GLU A N 1
ATOM 591 C CA . GLU A 1 77 ? 7.881 9.656 -10.900 1.00 94.38 77 GLU A CA 1
ATOM 592 C C . GLU A 1 77 ? 9.143 9.240 -11.666 1.00 94.38 77 GLU A C 1
ATOM 594 O O . GLU A 1 77 ? 9.449 9.803 -12.716 1.00 94.38 77 GLU A O 1
ATOM 599 N N . LEU A 1 78 ? 9.814 8.174 -11.217 1.00 94.69 78 LEU A N 1
ATOM 600 C CA . LEU A 1 78 ? 11.034 7.663 -11.845 1.00 94.69 78 LEU A CA 1
ATOM 601 C C . LEU A 1 78 ? 10.829 7.318 -13.326 1.00 94.69 78 LEU A C 1
ATOM 603 O O . LEU A 1 78 ? 11.654 7.698 -14.162 1.00 94.69 78 LEU A O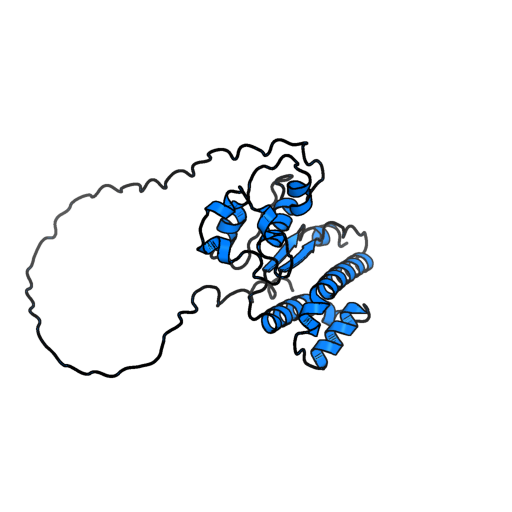 1
ATOM 607 N N . ILE A 1 79 ? 9.738 6.619 -13.654 1.00 94.44 79 ILE A N 1
ATOM 608 C CA . ILE A 1 79 ? 9.424 6.230 -15.035 1.00 94.44 79 ILE A CA 1
ATOM 609 C C . ILE A 1 79 ? 8.985 7.440 -15.867 1.00 94.44 79 ILE A C 1
ATOM 611 O O . ILE A 1 79 ? 9.495 7.625 -16.974 1.00 94.44 79 ILE A O 1
ATOM 615 N N . ARG A 1 80 ? 8.083 8.286 -15.348 1.00 93.12 80 ARG A N 1
ATOM 616 C CA . ARG A 1 80 ? 7.549 9.444 -16.092 1.00 93.12 80 ARG A CA 1
ATOM 617 C C . ARG A 1 80 ? 8.616 10.486 -16.405 1.00 93.12 80 ARG A C 1
ATOM 619 O O . ARG A 1 80 ? 8.608 11.054 -17.494 1.00 93.12 80 ARG A O 1
ATOM 626 N N . GLU A 1 81 ? 9.543 10.716 -15.482 1.00 92.38 81 GLU A N 1
ATOM 627 C CA . GLU A 1 81 ? 10.629 11.682 -15.664 1.00 92.38 81 GLU A CA 1
ATOM 628 C C . GLU A 1 81 ? 11.835 11.107 -16.430 1.00 92.38 81 GLU A C 1
ATOM 630 O O . GLU A 1 81 ? 12.814 11.813 -16.684 1.00 92.38 81 GLU A O 1
ATOM 635 N N . GLY A 1 82 ? 11.776 9.835 -16.844 1.00 89.56 82 GLY A N 1
ATOM 636 C CA . GLY A 1 82 ? 12.807 9.215 -17.675 1.00 89.56 82 GLY A CA 1
ATOM 637 C C . GLY A 1 82 ? 14.150 9.044 -16.960 1.00 89.56 82 GLY A C 1
ATOM 638 O O . GLY A 1 82 ? 15.209 9.185 -17.580 1.00 89.56 82 GLY A O 1
ATOM 639 N N . TYR A 1 83 ? 14.136 8.761 -15.654 1.00 91.56 83 TYR A N 1
ATOM 640 C CA . TYR A 1 83 ? 15.348 8.424 -14.905 1.00 91.56 83 TYR A CA 1
ATOM 641 C C . TYR A 1 83 ? 15.909 7.062 -15.320 1.00 91.56 83 TYR A C 1
ATOM 643 O O . TYR A 1 83 ? 15.216 6.198 -15.860 1.00 91.56 83 TYR A O 1
ATOM 651 N N . SER A 1 84 ? 17.191 6.840 -15.024 1.00 89.62 84 SER A N 1
ATOM 652 C CA . SER A 1 84 ? 17.787 5.531 -15.248 1.00 89.62 84 SER A CA 1
ATOM 653 C C . SER A 1 84 ? 17.183 4.493 -14.313 1.00 89.62 84 SER A C 1
ATOM 655 O O . SER A 1 84 ? 17.297 4.594 -13.093 1.00 89.62 84 SER A O 1
ATOM 657 N N . TYR A 1 85 ? 16.557 3.478 -14.902 1.00 90.25 85 TYR A N 1
ATOM 658 C CA . TYR A 1 85 ? 15.877 2.407 -14.190 1.00 90.25 85 TYR A CA 1
ATOM 659 C C . TYR A 1 85 ? 16.492 1.059 -14.556 1.00 90.25 85 TYR A C 1
ATOM 661 O O . TYR A 1 85 ? 16.639 0.733 -15.736 1.00 90.25 85 TYR A O 1
ATOM 669 N N . VAL A 1 86 ? 16.836 0.273 -13.537 1.00 91.12 86 VAL A N 1
ATOM 670 C CA . VAL A 1 86 ? 17.133 -1.153 -13.696 1.00 91.12 86 VAL A CA 1
ATOM 671 C C . VAL A 1 86 ? 15.825 -1.896 -13.497 1.00 91.12 86 VAL A C 1
ATOM 673 O O . VAL A 1 86 ? 15.271 -1.874 -12.398 1.00 91.12 86 VAL A O 1
ATOM 676 N N . ASP A 1 87 ? 15.346 -2.538 -14.556 1.00 93.38 87 ASP A N 1
ATOM 677 C CA . ASP A 1 87 ? 14.063 -3.223 -14.545 1.00 93.38 87 ASP A CA 1
ATOM 678 C C . ASP A 1 87 ? 14.054 -4.397 -13.558 1.00 93.38 87 ASP A C 1
ATOM 680 O O . ASP A 1 87 ? 14.751 -5.396 -13.730 1.00 93.38 87 ASP A O 1
ATOM 684 N N . LYS A 1 88 ? 13.248 -4.253 -12.501 1.00 93.38 88 LYS A N 1
ATOM 685 C CA . LYS A 1 88 ? 12.983 -5.285 -11.488 1.00 93.38 88 LYS A CA 1
ATOM 686 C C . LYS A 1 88 ? 11.508 -5.675 -11.460 1.00 93.38 88 LYS A C 1
ATOM 688 O O . LYS A 1 88 ? 11.037 -6.220 -10.464 1.00 93.38 88 LYS A O 1
ATOM 693 N N . SER A 1 89 ? 10.767 -5.392 -12.527 1.00 96.12 89 SER A N 1
ATOM 694 C CA . SER A 1 89 ? 9.320 -5.606 -12.581 1.00 96.12 89 SER A CA 1
ATOM 695 C C . SER A 1 89 ? 8.915 -7.081 -12.460 1.00 96.12 89 SER A C 1
ATOM 697 O O . SER A 1 89 ? 7.843 -7.367 -11.938 1.00 96.12 89 SER A O 1
ATOM 699 N N . LEU A 1 90 ? 9.800 -8.036 -12.785 1.00 96.38 90 LEU A N 1
ATOM 700 C CA . LEU A 1 90 ? 9.583 -9.469 -12.503 1.00 96.38 90 LEU A CA 1
ATOM 701 C C . LEU A 1 90 ? 9.504 -9.809 -11.002 1.00 96.38 90 LEU A C 1
ATOM 703 O O . LEU A 1 90 ? 9.120 -10.919 -10.632 1.00 96.38 90 LEU A O 1
ATOM 707 N N . LEU A 1 91 ? 9.811 -8.862 -10.111 1.00 94.81 91 LEU A N 1
ATOM 708 C CA . LEU A 1 91 ? 9.481 -9.003 -8.695 1.00 94.81 91 LEU A CA 1
ATOM 709 C C . LEU A 1 91 ? 7.969 -9.184 -8.487 1.00 94.81 91 LEU A C 1
ATOM 711 O O . LEU A 1 91 ? 7.587 -9.928 -7.593 1.00 94.81 91 LEU A O 1
ATOM 715 N N . VAL A 1 92 ? 7.122 -8.572 -9.320 1.00 95.56 92 VAL A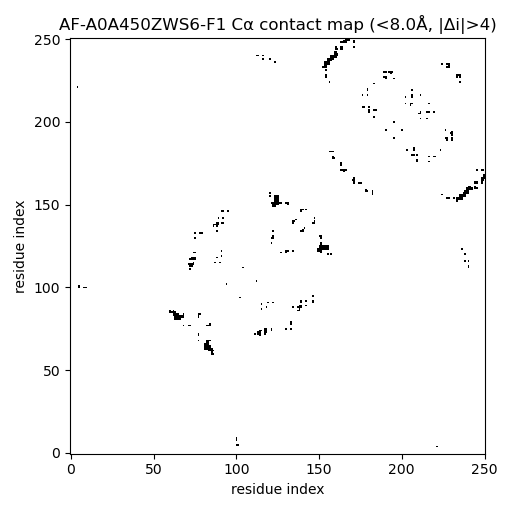 N 1
ATOM 716 C CA . VAL A 1 92 ? 5.666 -8.792 -9.300 1.00 95.56 92 VAL A CA 1
ATOM 717 C C . VAL A 1 92 ? 5.346 -10.273 -9.497 1.00 95.56 92 VAL A C 1
ATOM 719 O O . VAL A 1 92 ? 4.639 -10.860 -8.684 1.00 95.56 92 VAL A O 1
ATOM 722 N N . GLN A 1 93 ? 5.922 -10.889 -10.532 1.00 95.19 93 GLN A N 1
ATOM 723 C CA . GLN A 1 93 ? 5.777 -12.320 -10.796 1.00 95.19 93 GLN A CA 1
ATOM 724 C C . GLN A 1 93 ? 6.267 -13.150 -9.601 1.00 95.19 93 GLN A C 1
ATOM 726 O O . GLN A 1 93 ? 5.560 -14.028 -9.125 1.00 95.19 93 GLN A O 1
ATOM 731 N N . SER A 1 94 ? 7.433 -12.807 -9.045 1.00 93.81 94 SER A N 1
ATOM 732 C CA . SER A 1 94 ? 8.004 -13.515 -7.888 1.00 93.81 94 SER A CA 1
ATOM 733 C C . SER A 1 94 ? 7.103 -13.446 -6.646 1.00 93.81 94 SER A C 1
ATOM 735 O O . SER A 1 94 ? 7.059 -14.387 -5.857 1.00 93.81 94 SER A O 1
ATOM 737 N N . VAL A 1 95 ? 6.399 -12.324 -6.457 1.00 93.50 95 VAL A N 1
ATOM 738 C CA . VAL A 1 95 ? 5.420 -12.141 -5.377 1.00 93.50 95 VAL A CA 1
ATOM 739 C C . VAL A 1 95 ? 4.164 -12.978 -5.628 1.00 93.50 95 VAL A C 1
ATOM 741 O O . VAL A 1 95 ? 3.679 -13.606 -4.692 1.00 93.50 95 VAL A O 1
ATOM 744 N N . LEU A 1 96 ? 3.662 -13.019 -6.865 1.00 93.19 96 LEU A N 1
ATOM 745 C CA . LEU A 1 96 ? 2.457 -13.774 -7.233 1.00 93.19 96 LEU A CA 1
ATOM 746 C C . LEU A 1 96 ? 2.670 -15.295 -7.208 1.00 93.19 96 LEU A C 1
ATOM 748 O O . LEU A 1 96 ? 1.793 -16.023 -6.753 1.00 93.19 96 LEU A O 1
ATOM 752 N N . ASP A 1 97 ? 3.843 -15.767 -7.631 1.00 93.62 97 ASP A N 1
ATOM 753 C CA . ASP A 1 97 ? 4.201 -17.193 -7.633 1.00 93.62 97 ASP A CA 1
ATOM 754 C C . ASP A 1 97 ? 4.553 -17.721 -6.231 1.00 93.62 97 ASP A C 1
ATOM 756 O O . ASP A 1 97 ? 4.664 -18.931 -6.007 1.00 93.62 97 ASP A O 1
ATOM 760 N N . SER A 1 98 ? 4.780 -16.823 -5.270 1.00 90.50 98 SER A N 1
ATOM 761 C CA . SER A 1 98 ? 5.179 -17.202 -3.923 1.00 90.50 98 SER A CA 1
ATOM 762 C C . SER A 1 98 ? 4.021 -17.871 -3.167 1.00 90.50 98 SER A C 1
ATOM 764 O O . SER A 1 98 ? 2.966 -17.266 -2.990 1.00 90.50 98 SER A O 1
ATOM 766 N N . PRO A 1 99 ? 4.232 -19.061 -2.570 1.00 84.56 99 PRO A N 1
ATOM 767 C CA . PRO A 1 99 ? 3.240 -19.678 -1.690 1.00 84.56 99 PRO A CA 1
ATOM 768 C C . PRO A 1 99 ? 3.178 -19.012 -0.302 1.00 84.56 99 PRO A C 1
ATOM 770 O O . PRO A 1 99 ? 2.320 -19.353 0.515 1.00 84.56 99 PRO A O 1
ATOM 773 N N . ALA A 1 100 ? 4.119 -18.114 0.016 1.00 80.94 100 ALA A N 1
ATOM 774 C CA . ALA A 1 100 ? 4.195 -17.463 1.316 1.00 80.94 100 ALA A CA 1
ATOM 775 C C . ALA A 1 100 ? 3.108 -16.392 1.477 1.00 80.94 100 ALA A C 1
ATOM 777 O O . ALA A 1 100 ? 2.976 -15.493 0.653 1.00 80.94 100 ALA A O 1
ATOM 778 N N . LYS A 1 101 ? 2.395 -16.448 2.606 1.00 74.19 101 LYS A N 1
ATOM 779 C CA . LYS A 1 101 ? 1.357 -15.474 2.993 1.00 74.19 101 LYS A CA 1
ATOM 780 C C . LYS A 1 101 ? 1.912 -14.104 3.377 1.00 74.19 101 LYS A C 1
ATOM 782 O O . LYS A 1 101 ? 1.200 -13.110 3.335 1.00 74.19 101 LYS A O 1
ATOM 787 N N . ALA A 1 102 ? 3.173 -14.076 3.794 1.00 80.00 102 ALA A N 1
ATOM 788 C CA . ALA A 1 102 ? 3.906 -12.875 4.142 1.00 80.00 102 ALA A CA 1
ATOM 789 C C . ALA A 1 102 ? 5.312 -12.982 3.555 1.00 80.00 102 ALA A C 1
ATOM 791 O O . ALA A 1 102 ? 6.004 -13.985 3.754 1.00 80.00 102 ALA A O 1
ATOM 792 N N . LEU A 1 103 ? 5.728 -11.940 2.840 1.00 85.25 103 LEU A N 1
ATOM 793 C CA . LEU A 1 103 ? 7.048 -11.846 2.236 1.00 85.25 103 LEU A CA 1
ATOM 794 C C . LEU A 1 103 ? 7.872 -10.807 2.981 1.00 85.25 103 LEU A C 1
ATOM 796 O O . LEU A 1 103 ? 7.635 -9.606 2.882 1.00 85.25 103 LEU A O 1
ATOM 800 N N . LEU A 1 104 ? 8.870 -11.283 3.720 1.00 83.75 104 LEU A N 1
ATOM 801 C CA . LEU A 1 104 ? 9.875 -10.416 4.308 1.00 83.75 104 LEU A CA 1
ATOM 802 C C . LEU A 1 104 ? 10.997 -10.208 3.294 1.00 83.75 104 LEU A C 1
ATOM 804 O O . LEU A 1 104 ? 11.708 -11.149 2.950 1.00 83.75 104 LEU A O 1
ATOM 808 N N . LEU A 1 105 ? 11.191 -8.968 2.849 1.00 78.88 105 LEU A N 1
ATOM 809 C CA . LEU A 1 105 ? 12.351 -8.589 2.047 1.00 78.88 105 LEU A CA 1
ATOM 810 C C . LEU A 1 105 ? 13.492 -8.195 3.008 1.00 78.88 105 LEU A C 1
ATOM 812 O O . LEU A 1 105 ? 13.471 -7.072 3.535 1.00 78.88 105 LEU A O 1
ATOM 816 N N . PRO A 1 106 ? 14.483 -9.082 3.279 1.00 72.19 106 PRO A N 1
ATOM 817 C CA . PRO A 1 106 ? 15.548 -8.846 4.263 1.00 72.19 106 PRO A CA 1
ATOM 818 C C . PRO A 1 106 ? 16.429 -7.670 3.840 1.00 72.19 106 PRO A C 1
ATOM 820 O O . PRO A 1 106 ? 16.202 -7.085 2.793 1.00 72.19 106 PRO A O 1
ATOM 823 N N . ARG A 1 107 ? 17.391 -7.245 4.670 1.00 62.84 107 ARG A N 1
ATOM 824 C CA . ARG A 1 107 ? 18.079 -5.934 4.623 1.00 62.84 107 ARG A CA 1
ATOM 825 C C . ARG A 1 107 ? 19.436 -5.908 3.880 1.00 62.84 107 ARG A C 1
ATOM 827 O O . ARG A 1 107 ? 20.439 -5.601 4.521 1.00 62.84 107 ARG A O 1
ATOM 834 N N . PRO A 1 108 ? 19.538 -6.104 2.548 1.00 67.25 108 PRO A N 1
ATOM 835 C CA . PRO A 1 108 ? 20.654 -5.529 1.820 1.00 67.25 108 PRO A CA 1
ATOM 836 C C . PRO A 1 108 ? 20.439 -4.014 1.731 1.00 67.25 108 PRO A C 1
ATOM 838 O O . PRO A 1 108 ? 19.414 -3.525 1.243 1.00 67.25 108 PRO A O 1
ATOM 841 N N . ARG A 1 109 ? 21.403 -3.252 2.256 1.00 68.94 109 ARG A N 1
ATOM 842 C CA . ARG A 1 109 ? 21.383 -1.785 2.188 1.00 68.94 109 ARG A CA 1
ATOM 843 C C . ARG A 1 109 ? 21.384 -1.340 0.724 1.00 68.94 109 ARG A C 1
ATOM 845 O O . ARG A 1 109 ? 22.105 -1.906 -0.089 1.00 68.94 109 ARG A O 1
ATOM 852 N N . ARG A 1 110 ? 20.610 -0.292 0.411 1.00 71.25 110 ARG A N 1
ATOM 853 C CA . ARG A 1 110 ? 20.555 0.353 -0.920 1.00 71.25 110 ARG A CA 1
ATOM 854 C C . ARG A 1 110 ? 20.085 -0.554 -2.067 1.00 71.25 110 ARG A C 1
ATOM 856 O O . ARG A 1 110 ? 20.336 -0.255 -3.226 1.00 71.25 110 ARG A O 1
ATOM 863 N N . PHE A 1 111 ? 19.346 -1.623 -1.770 1.00 77.94 111 PHE A N 1
ATOM 864 C CA . PHE A 1 111 ? 18.793 -2.504 -2.807 1.00 77.94 111 PHE A CA 1
ATOM 865 C C . PHE A 1 111 ? 17.578 -1.912 -3.554 1.00 77.94 111 PHE A C 1
ATOM 867 O O . PHE A 1 111 ? 17.095 -2.501 -4.521 1.00 77.94 111 PHE A O 1
ATOM 874 N N . GLY A 1 112 ? 17.092 -0.739 -3.132 1.00 85.31 112 GLY A N 1
ATOM 875 C CA . GLY A 1 112 ? 15.918 -0.092 -3.721 1.00 85.31 112 GLY A CA 1
ATOM 876 C C . GLY A 1 112 ? 14.600 -0.701 -3.247 1.00 85.31 112 GLY A C 1
ATOM 877 O O . GLY A 1 112 ? 13.666 -0.804 -4.026 1.00 85.31 112 GLY A O 1
ATOM 878 N N . LYS A 1 113 ? 14.518 -1.136 -1.982 1.00 89.38 113 LYS A N 1
ATOM 879 C CA . LYS A 1 113 ? 13.303 -1.752 -1.424 1.00 89.38 113 LYS A CA 1
ATOM 880 C C . LYS A 1 113 ? 12.085 -0.848 -1.524 1.00 89.38 113 LYS A C 1
ATOM 882 O O . LYS A 1 113 ? 11.062 -1.290 -2.015 1.00 89.38 113 LYS A O 1
ATOM 887 N N . THR A 1 114 ? 12.222 0.410 -1.119 1.00 91.06 114 THR A N 1
ATOM 888 C CA . THR A 1 114 ? 11.136 1.384 -1.233 1.00 91.06 114 THR A CA 1
ATOM 889 C C . THR A 1 114 ? 10.688 1.544 -2.671 1.00 91.06 114 THR A C 1
ATOM 891 O O . THR A 1 114 ? 9.500 1.474 -2.935 1.00 91.06 114 THR A O 1
ATOM 894 N N . LEU A 1 115 ? 11.631 1.693 -3.605 1.00 93.25 115 LEU A N 1
ATOM 895 C CA . LEU A 1 115 ? 11.298 1.805 -5.021 1.00 93.25 115 LEU A CA 1
ATOM 896 C C . LEU A 1 115 ? 10.555 0.556 -5.515 1.00 93.25 115 LEU A C 1
ATOM 898 O O . LEU A 1 115 ? 9.581 0.663 -6.249 1.00 93.25 115 LEU A O 1
ATOM 902 N N . ASN A 1 116 ? 10.974 -0.630 -5.072 1.00 93.56 116 ASN A N 1
ATOM 903 C CA . ASN A 1 116 ? 10.290 -1.881 -5.381 1.00 93.56 116 ASN A CA 1
ATOM 904 C C . ASN A 1 116 ? 8.887 -1.954 -4.757 1.00 93.56 116 ASN A C 1
ATOM 906 O O . ASN A 1 116 ? 7.974 -2.434 -5.415 1.00 93.56 116 ASN A O 1
ATOM 910 N N . LEU A 1 117 ? 8.699 -1.494 -3.517 1.00 94.62 117 LEU A N 1
ATOM 911 C CA . LEU A 1 117 ? 7.385 -1.439 -2.869 1.00 94.62 117 LEU A CA 1
ATOM 912 C C . LEU A 1 117 ? 6.470 -0.414 -3.548 1.00 94.62 117 LEU A C 1
ATOM 914 O O . LEU A 1 117 ? 5.302 -0.714 -3.760 1.00 94.62 117 LEU A O 1
ATOM 918 N N . SER A 1 118 ? 7.006 0.742 -3.952 1.00 95.94 118 SER A N 1
ATOM 919 C CA . SER A 1 118 ? 6.299 1.723 -4.781 1.00 95.94 118 SER A CA 1
ATOM 920 C C . SER A 1 118 ? 5.875 1.087 -6.109 1.00 95.94 118 SER A C 1
ATOM 922 O O . SER A 1 118 ? 4.702 1.138 -6.450 1.00 95.94 118 SER A O 1
ATOM 924 N N . MET A 1 119 ? 6.767 0.358 -6.788 1.00 96.75 119 MET A N 1
ATOM 925 C CA . MET A 1 119 ? 6.445 -0.379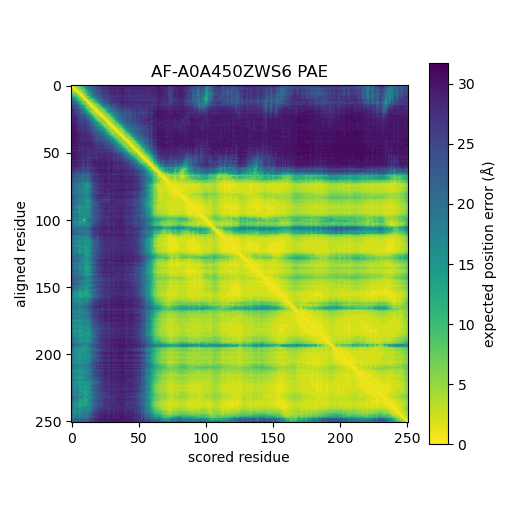 -8.016 1.00 96.75 119 MET A CA 1
ATOM 926 C C . MET A 1 119 ? 5.356 -1.445 -7.805 1.00 96.75 119 MET A C 1
ATOM 928 O O . MET A 1 119 ? 4.414 -1.511 -8.593 1.00 96.75 119 MET A O 1
ATOM 932 N N . LEU A 1 120 ? 5.431 -2.240 -6.730 1.00 97.06 120 LEU A N 1
ATOM 933 C CA . LEU A 1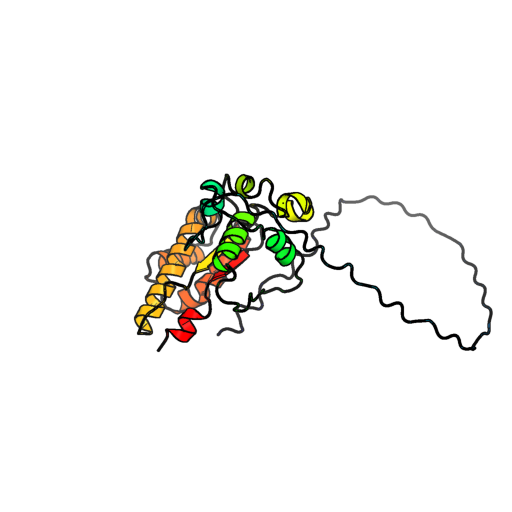 120 ? 4.402 -3.233 -6.389 1.00 97.06 120 LEU A CA 1
ATOM 934 C C . LEU A 1 120 ? 3.053 -2.566 -6.099 1.00 97.06 120 LEU A C 1
ATOM 936 O O . LEU A 1 120 ? 2.031 -3.023 -6.608 1.00 97.06 120 LEU A O 1
ATOM 940 N N . ARG A 1 121 ? 3.051 -1.468 -5.332 1.00 96.75 121 ARG A N 1
ATOM 941 C CA . ARG A 1 121 ? 1.856 -0.650 -5.101 1.00 96.75 121 ARG A CA 1
ATOM 942 C C . ARG A 1 121 ? 1.274 -0.194 -6.434 1.00 96.75 121 ARG A C 1
ATOM 944 O O . ARG A 1 121 ? 0.131 -0.514 -6.721 1.00 96.75 121 ARG A O 1
ATOM 951 N N . THR A 1 122 ? 2.066 0.470 -7.274 1.00 97.38 122 THR A N 1
ATOM 952 C CA . THR A 1 122 ? 1.634 0.961 -8.590 1.00 97.38 122 THR A CA 1
ATOM 953 C C . THR A 1 122 ? 1.071 -0.153 -9.471 1.00 97.38 122 THR A C 1
ATOM 955 O O . THR A 1 122 ? 0.103 0.076 -10.193 1.00 97.38 122 THR A O 1
ATOM 958 N N . PHE A 1 123 ? 1.656 -1.353 -9.415 1.00 97.75 123 PHE A N 1
ATOM 959 C CA . PHE A 1 123 ? 1.192 -2.490 -10.201 1.00 97.75 123 PHE A CA 1
ATOM 960 C C . PHE A 1 123 ? -0.172 -2.995 -9.726 1.00 97.75 123 PHE A C 1
ATOM 962 O O . PHE A 1 123 ? -1.057 -3.189 -10.553 1.00 97.75 123 PHE A O 1
ATOM 969 N N . PHE A 1 124 ? -0.355 -3.219 -8.423 1.00 97.25 124 PHE A N 1
ATOM 970 C CA . PHE A 1 124 ? -1.564 -3.856 -7.892 1.00 97.25 124 PHE A CA 1
ATOM 971 C C . PHE A 1 124 ? -2.731 -2.892 -7.665 1.00 97.25 124 PHE A C 1
ATOM 973 O O . PHE A 1 124 ? -3.880 -3.320 -7.754 1.00 97.25 124 PHE A O 1
ATOM 980 N N . GLU A 1 125 ? -2.446 -1.624 -7.379 1.00 96.56 125 GLU A N 1
ATOM 981 C CA . GLU A 1 125 ? -3.410 -0.640 -6.881 1.00 96.56 125 GLU A CA 1
ATOM 982 C C . GLU A 1 125 ? -4.537 -0.328 -7.867 1.00 96.56 125 GLU A C 1
ATOM 984 O O . GLU A 1 125 ? -4.317 0.208 -8.956 1.00 96.56 125 GLU A O 1
ATOM 989 N N . GLN A 1 126 ? -5.763 -0.640 -7.451 1.00 93.75 126 GLN A N 1
ATOM 990 C CA . GLN A 1 126 ? -6.981 -0.251 -8.154 1.00 93.75 126 GLN A CA 1
ATOM 991 C C . GLN A 1 126 ? -7.245 1.258 -8.075 1.00 93.75 126 GLN A C 1
ATOM 993 O O . GLN A 1 126 ? -6.727 1.959 -7.209 1.00 93.75 126 GLN A O 1
ATOM 998 N N . GLY A 1 127 ? -8.103 1.761 -8.966 1.00 87.75 127 GLY A N 1
ATOM 999 C CA . GLY A 1 127 ? -8.537 3.163 -8.933 1.00 87.75 127 GLY A CA 1
ATOM 1000 C C . GLY A 1 127 ? -7.451 4.179 -9.308 1.00 87.75 127 GLY A C 1
ATOM 1001 O O . GLY A 1 127 ? -7.679 5.376 -9.174 1.00 87.75 127 GLY A O 1
ATOM 1002 N N . ALA A 1 128 ? -6.298 3.727 -9.810 1.00 87.00 128 ALA A N 1
ATOM 1003 C CA . ALA A 1 128 ? -5.182 4.572 -10.229 1.00 87.00 128 ALA A CA 1
ATOM 1004 C C . ALA A 1 128 ? -5.026 4.578 -11.768 1.00 87.00 128 ALA A C 1
ATOM 1006 O O . ALA A 1 128 ? -4.198 3.840 -12.323 1.00 87.00 128 ALA A O 1
ATOM 1007 N N . PRO A 1 129 ? -5.837 5.373 -12.497 1.00 82.62 129 PRO A N 1
ATOM 1008 C CA . PRO A 1 129 ? -5.743 5.461 -13.951 1.00 82.62 129 PRO A CA 1
ATOM 1009 C C . PRO A 1 129 ? -4.352 5.945 -14.386 1.00 82.62 129 PRO A C 1
ATOM 1011 O O . PRO A 1 129 ? -3.736 6.792 -13.745 1.00 82.62 129 PRO A O 1
ATOM 1014 N N . GLY A 1 130 ? -3.840 5.385 -15.484 1.00 87.56 130 GLY A N 1
ATOM 1015 C CA . GLY A 1 130 ? -2.503 5.690 -16.005 1.00 87.56 130 GLY A CA 1
ATOM 1016 C C . GLY A 1 130 ? -1.367 4.858 -15.398 1.00 87.56 130 GLY A C 1
ATOM 1017 O O . GLY A 1 130 ? -0.271 4.845 -15.954 1.00 87.56 130 GLY A O 1
ATOM 1018 N N . ASN A 1 131 ? -1.600 4.088 -14.325 1.00 91.56 131 ASN A N 1
ATOM 1019 C CA . ASN A 1 131 ? -0.561 3.198 -13.787 1.00 91.56 131 ASN A CA 1
ATOM 1020 C C . ASN A 1 131 ? -0.165 2.085 -14.767 1.00 91.56 131 ASN A C 1
ATOM 1022 O O . ASN A 1 131 ? 0.988 1.667 -14.786 1.00 91.56 131 ASN A O 1
ATOM 1026 N N . ALA A 1 132 ? -1.093 1.623 -15.609 1.00 90.25 132 ALA A N 1
ATOM 1027 C CA . ALA A 1 132 ? -0.815 0.574 -16.588 1.00 90.25 132 ALA A CA 1
ATOM 1028 C C . ALA A 1 132 ? 0.269 0.972 -17.604 1.00 90.25 132 ALA A C 1
ATOM 1030 O O . ALA A 1 132 ? 1.065 0.126 -18.010 1.00 90.25 132 ALA A O 1
ATOM 1031 N N . GLU A 1 133 ? 0.323 2.253 -17.973 1.00 93.81 133 GLU A N 1
ATOM 1032 C CA . GLU A 1 133 ? 1.284 2.800 -18.936 1.00 93.81 133 GLU A CA 1
ATOM 1033 C C . GLU A 1 133 ? 2.717 2.785 -18.390 1.00 93.81 133 GLU A C 1
ATOM 1035 O O . GLU A 1 133 ? 3.665 2.617 -19.151 1.00 93.81 133 GLU A O 1
ATOM 1040 N N . LEU A 1 134 ? 2.883 2.856 -17.063 1.00 95.12 134 LEU A N 1
ATOM 1041 C CA . LEU A 1 134 ? 4.193 2.847 -16.397 1.00 95.12 134 LEU A CA 1
ATOM 1042 C C . LEU A 1 134 ? 4.942 1.517 -16.539 1.00 95.12 134 LEU A C 1
ATOM 1044 O O . LEU A 1 134 ? 6.142 1.456 -16.279 1.00 95.12 134 LEU A O 1
ATOM 1048 N N . PHE A 1 135 ? 4.243 0.450 -16.931 1.00 95.81 135 PHE A N 1
ATOM 1049 C CA . PHE A 1 135 ? 4.825 -0.878 -17.121 1.00 95.81 135 PHE A CA 1
ATOM 1050 C C . PHE A 1 135 ? 5.098 -1.219 -18.586 1.00 95.81 135 PHE A C 1
ATOM 1052 O O . PHE A 1 135 ? 5.612 -2.305 -18.859 1.00 95.81 135 PHE A O 1
ATOM 1059 N N . GLN A 1 136 ? 4.788 -0.316 -19.521 1.00 93.31 136 GLN A N 1
ATOM 1060 C CA . GLN A 1 136 ? 5.033 -0.547 -20.942 1.00 93.31 136 GLN A CA 1
ATOM 1061 C C . GLN A 1 136 ? 6.526 -0.733 -21.216 1.00 93.31 136 GLN A C 1
ATOM 1063 O O . GLN A 1 136 ? 7.372 0.056 -20.793 1.00 93.31 136 GLN A O 1
ATOM 1068 N N . GLY A 1 137 ? 6.860 -1.804 -21.929 1.00 91.75 137 GLY A N 1
ATOM 1069 C CA . GLY A 1 137 ? 8.229 -2.173 -22.261 1.00 91.75 137 GLY A CA 1
ATOM 1070 C C . GLY A 1 137 ? 9.026 -2.820 -21.123 1.00 91.75 137 GLY A C 1
ATOM 1071 O O . GLY A 1 137 ? 10.136 -3.285 -21.395 1.00 91.75 137 GLY A O 1
ATOM 1072 N N . LEU A 1 138 ? 8.484 -2.898 -19.900 1.00 95.50 138 LEU A N 1
ATOM 1073 C CA . LEU A 1 138 ? 9.110 -3.607 -18.780 1.00 95.50 138 LEU A CA 1
ATOM 1074 C C . LEU A 1 138 ? 8.879 -5.122 -18.883 1.00 95.50 138 LEU A C 1
ATOM 1076 O O . LEU A 1 138 ? 7.935 -5.599 -19.516 1.00 95.50 138 LEU A O 1
ATOM 1080 N N . ALA A 1 139 ? 9.738 -5.901 -18.236 1.00 96.88 139 ALA A N 1
ATOM 1081 C CA . ALA A 1 139 ? 9.717 -7.356 -18.276 1.00 96.88 139 ALA A CA 1
ATOM 1082 C C . ALA A 1 139 ? 8.379 -7.953 -17.805 1.00 96.88 139 ALA A C 1
ATOM 1084 O O . ALA A 1 139 ? 7.924 -8.933 -18.394 1.00 96.88 139 ALA A O 1
ATOM 1085 N N . ILE A 1 140 ? 7.709 -7.344 -16.816 1.00 96.44 140 ILE A N 1
ATOM 1086 C CA . ILE A 1 140 ? 6.406 -7.820 -16.324 1.00 96.44 140 ILE A CA 1
ATOM 1087 C C . ILE A 1 140 ? 5.296 -7.764 -17.380 1.00 96.44 140 ILE A C 1
ATOM 1089 O O . ILE A 1 140 ? 4.411 -8.613 -17.373 1.00 96.44 140 ILE A O 1
ATOM 1093 N N . GLU A 1 141 ? 5.350 -6.819 -18.323 1.00 94.38 141 GLU A N 1
ATOM 1094 C CA . GLU A 1 141 ? 4.371 -6.745 -19.416 1.00 94.38 141 GLU A CA 1
ATOM 1095 C C . GLU A 1 141 ? 4.454 -7.981 -20.322 1.00 94.38 141 GLU A C 1
ATOM 1097 O O . GLU A 1 141 ? 3.457 -8.418 -20.892 1.00 94.38 141 GLU A O 1
ATOM 1102 N N . ARG A 1 142 ? 5.642 -8.585 -20.412 1.00 94.62 142 ARG A N 1
ATOM 1103 C CA . ARG A 1 142 ? 5.926 -9.763 -21.239 1.00 94.62 142 ARG A CA 1
ATOM 1104 C C . ARG A 1 142 ? 5.825 -11.078 -20.465 1.00 94.62 142 ARG A C 1
ATOM 1106 O O . ARG A 1 142 ? 6.033 -12.129 -21.061 1.00 94.62 142 ARG A O 1
ATOM 1113 N N . ALA A 1 143 ? 5.534 -11.029 -19.164 1.00 94.00 143 ALA A N 1
ATOM 1114 C CA . ALA A 1 143 ? 5.508 -12.211 -18.306 1.00 94.00 143 ALA A CA 1
ATOM 1115 C C . ALA A 1 143 ? 4.285 -13.110 -18.557 1.00 94.00 143 ALA A C 1
ATOM 1117 O O . ALA A 1 143 ? 4.349 -14.300 -18.277 1.00 94.00 143 ALA A O 1
ATOM 1118 N N . GLY A 1 144 ? 3.191 -12.564 -19.104 1.00 93.00 144 GLY A N 1
ATOM 1119 C CA . GLY A 1 144 ? 1.987 -13.318 -19.471 1.00 93.00 144 GLY A CA 1
ATOM 1120 C C . GLY A 1 144 ? 0.681 -12.694 -18.969 1.00 93.00 144 GLY A C 1
ATOM 1121 O O . GLY A 1 144 ? 0.670 -11.810 -18.107 1.00 93.00 144 GLY A O 1
ATOM 1122 N N . GLU A 1 145 ? -0.445 -13.166 -19.513 1.00 94.12 145 GLU A N 1
ATOM 1123 C CA . GLU A 1 145 ? -1.788 -12.717 -19.109 1.00 94.12 145 GLU A CA 1
ATOM 1124 C C . GLU A 1 145 ? -2.108 -13.067 -17.653 1.00 94.12 145 GLU A C 1
ATOM 1126 O O . GLU A 1 145 ? -2.733 -12.272 -16.957 1.00 94.12 145 GLU A O 1
ATOM 1131 N N . GLU A 1 146 ? -1.612 -14.206 -17.161 1.00 95.06 146 GLU A N 1
ATOM 1132 C CA . GLU A 1 146 ? -1.806 -14.632 -15.771 1.00 95.06 146 GLU A CA 1
ATOM 1133 C C . GLU A 1 146 ? -1.264 -13.611 -14.759 1.00 95.06 146 GLU A C 1
ATOM 1135 O O . GLU A 1 146 ? -1.893 -13.374 -13.734 1.00 95.06 146 GLU A O 1
ATOM 1140 N N . TYR A 1 147 ? -0.160 -12.927 -15.081 1.00 95.12 147 TYR A N 1
ATOM 1141 C CA . TYR A 1 147 ? 0.421 -11.888 -14.230 1.00 95.12 147 TYR A CA 1
ATOM 1142 C C . TYR A 1 147 ? -0.202 -10.516 -14.482 1.00 95.12 147 TYR A C 1
ATOM 1144 O O . TYR A 1 147 ? -0.521 -9.786 -13.543 1.00 95.12 147 TYR A O 1
ATOM 1152 N N . THR A 1 148 ? -0.403 -10.146 -15.748 1.00 93.44 148 THR A N 1
ATOM 1153 C CA . THR A 1 148 ? -0.943 -8.822 -16.104 1.00 93.44 148 THR A CA 1
ATOM 1154 C C . THR A 1 148 ? -2.419 -8.655 -15.731 1.00 93.44 148 THR A C 1
ATOM 1156 O O . THR A 1 148 ? -2.844 -7.524 -15.492 1.00 93.44 148 THR A O 1
ATOM 1159 N N . ALA A 1 149 ? -3.177 -9.746 -15.563 1.00 94.69 149 ALA A N 1
ATOM 1160 C CA . ALA A 1 149 ? -4.545 -9.734 -15.030 1.00 94.69 149 ALA A CA 1
ATOM 1161 C C . ALA A 1 149 ? -4.646 -9.243 -13.570 1.00 94.69 149 ALA A C 1
ATOM 1163 O O . ALA A 1 149 ? -5.734 -8.903 -13.103 1.00 94.69 149 ALA A O 1
ATOM 1164 N N . HIS A 1 150 ? -3.529 -9.194 -12.840 1.00 95.50 150 HIS A N 1
ATOM 1165 C CA . HIS A 1 150 ? -3.460 -8.654 -11.480 1.00 95.50 150 HIS A CA 1
ATOM 1166 C C . HIS A 1 150 ? -3.190 -7.146 -11.428 1.00 95.50 150 HIS A C 1
ATOM 1168 O O . HIS A 1 150 ? -3.204 -6.552 -10.347 1.00 95.50 150 HIS A O 1
ATOM 1174 N N . ARG A 1 151 ? -2.933 -6.523 -12.581 1.00 95.56 151 ARG A N 1
ATOM 1175 C CA . ARG A 1 151 ? -2.599 -5.106 -12.666 1.00 95.56 151 ARG A CA 1
ATOM 1176 C C . ARG A 1 151 ? -3.826 -4.237 -12.391 1.00 95.56 151 ARG A C 1
ATOM 1178 O O . ARG A 1 151 ? -4.841 -4.374 -13.066 1.00 95.56 151 ARG A O 1
ATOM 1185 N N . GLY A 1 152 ? -3.704 -3.312 -11.444 1.00 95.75 152 GLY A N 1
ATOM 1186 C CA . GLY A 1 152 ? -4.752 -2.359 -11.081 1.00 95.75 152 GLY A CA 1
ATOM 1187 C C . GLY A 1 152 ? -6.019 -3.001 -10.512 1.00 95.75 152 GLY A C 1
ATOM 1188 O O . GLY A 1 152 ? -7.108 -2.457 -10.688 1.00 95.75 152 GLY A O 1
ATOM 1189 N N . ARG A 1 153 ? -5.894 -4.181 -9.898 1.00 94.94 153 ARG A N 1
ATOM 1190 C CA . ARG A 1 153 ? -7.029 -5.010 -9.477 1.00 94.94 153 ARG A CA 1
ATOM 1191 C C . ARG A 1 153 ? -7.345 -4.914 -7.987 1.00 94.94 153 ARG A C 1
ATOM 1193 O O . ARG A 1 153 ? -8.492 -5.104 -7.601 1.00 94.94 153 ARG A O 1
ATOM 1200 N N . TYR A 1 154 ? -6.347 -4.661 -7.149 1.00 96.38 154 TYR A N 1
ATOM 1201 C CA . TYR A 1 154 ? -6.466 -4.867 -5.712 1.00 96.38 154 TYR A CA 1
ATOM 1202 C C . TYR A 1 154 ? -6.523 -3.549 -4.941 1.00 96.38 154 TYR A C 1
ATOM 1204 O O . TYR A 1 154 ? -5.786 -2.614 -5.275 1.00 96.38 154 TYR A O 1
ATOM 1212 N N . PRO A 1 155 ? -7.316 -3.460 -3.858 1.00 96.00 155 PRO A N 1
ATOM 1213 C CA . PRO A 1 155 ? -7.044 -2.474 -2.823 1.00 96.00 155 PRO A CA 1
ATOM 1214 C C . PRO A 1 155 ? -5.636 -2.718 -2.266 1.00 96.00 155 PRO A C 1
ATOM 1216 O O . PRO A 1 155 ? -5.282 -3.838 -1.888 1.00 96.00 155 PRO A O 1
ATOM 1219 N N . VAL A 1 156 ? -4.825 -1.665 -2.219 1.00 97.00 156 VAL A N 1
ATOM 1220 C CA . VAL A 1 156 ? -3.484 -1.709 -1.631 1.00 97.00 156 VAL A CA 1
ATOM 1221 C C . VAL A 1 156 ? -3.495 -0.857 -0.377 1.00 97.00 156 VAL A C 1
ATOM 1223 O O . VAL A 1 156 ? -3.888 0.303 -0.442 1.00 97.00 156 VAL A O 1
ATOM 1226 N N . VAL A 1 157 ? -3.032 -1.413 0.742 1.00 97.38 157 VAL A N 1
ATOM 1227 C CA . VAL A 1 157 ? -2.725 -0.661 1.961 1.00 97.38 157 VAL A CA 1
ATOM 1228 C C . VAL A 1 157 ? -1.217 -0.479 2.054 1.00 97.38 157 VAL A C 1
ATOM 1230 O O . VAL A 1 157 ? -0.490 -1.474 2.043 1.00 97.38 157 VAL A O 1
ATOM 1233 N N . PHE A 1 158 ? -0.731 0.763 2.123 1.00 95.56 158 PHE A N 1
ATOM 1234 C CA . PHE A 1 158 ? 0.705 1.055 2.128 1.00 95.56 158 PHE A CA 1
ATOM 1235 C C . PHE A 1 158 ? 1.109 1.923 3.316 1.00 95.56 158 PHE A C 1
ATOM 1237 O O . PHE A 1 158 ? 0.688 3.065 3.428 1.00 95.56 158 PHE A O 1
ATOM 1244 N N . LEU A 1 159 ? 1.983 1.395 4.172 1.00 94.38 159 LEU A N 1
ATOM 1245 C CA . LEU A 1 159 ? 2.498 2.103 5.342 1.00 94.38 159 LEU A CA 1
ATOM 1246 C C . LEU A 1 159 ? 4.013 2.251 5.231 1.00 94.38 159 LEU A C 1
ATOM 1248 O O . LEU A 1 159 ? 4.730 1.257 5.129 1.00 94.38 159 LEU A O 1
ATOM 1252 N N . THR A 1 160 ? 4.514 3.482 5.296 1.00 92.00 160 THR A N 1
ATOM 1253 C CA . THR A 1 160 ? 5.954 3.764 5.366 1.00 92.00 160 THR A CA 1
ATOM 1254 C C . THR A 1 160 ? 6.315 4.284 6.750 1.00 92.00 160 THR A C 1
ATOM 1256 O O . THR A 1 160 ? 5.919 5.378 7.130 1.00 92.00 160 THR A O 1
ATOM 1259 N N . LEU A 1 161 ? 7.107 3.524 7.511 1.00 90.44 161 LEU A N 1
ATOM 1260 C CA . LEU A 1 161 ? 7.497 3.916 8.876 1.00 90.44 161 LEU A CA 1
ATOM 1261 C C . LEU A 1 161 ? 8.804 4.726 8.920 1.00 90.44 161 LEU A C 1
ATOM 1263 O O . LEU A 1 161 ? 9.363 4.961 9.989 1.00 90.44 161 LEU A O 1
ATOM 1267 N N . LYS A 1 162 ? 9.307 5.155 7.758 1.00 85.81 162 LYS A N 1
ATOM 1268 C CA . LYS A 1 162 ? 10.581 5.877 7.594 1.00 85.81 162 LYS A CA 1
ATOM 1269 C C . LYS A 1 162 ? 10.717 7.137 8.427 1.00 85.81 162 LYS A C 1
ATOM 1271 O O . LYS A 1 162 ? 11.829 7.467 8.853 1.00 85.81 162 LYS A O 1
ATOM 1276 N N . ASP A 1 163 ? 9.612 7.846 8.591 1.00 82.56 163 ASP A N 1
ATOM 1277 C CA . ASP A 1 163 ? 9.593 9.173 9.194 1.00 82.56 163 ASP A CA 1
ATOM 1278 C C . ASP A 1 163 ? 9.299 9.119 10.699 1.00 82.56 163 ASP A C 1
ATOM 1280 O O . ASP A 1 163 ? 9.405 10.128 11.392 1.00 82.56 163 ASP A O 1
ATOM 1284 N N . ILE A 1 164 ? 9.064 7.920 11.248 1.00 85.69 164 ILE A N 1
ATOM 1285 C CA . ILE A 1 164 ? 8.894 7.702 12.688 1.00 85.69 164 ILE A CA 1
ATOM 1286 C C . ILE A 1 164 ? 10.264 7.612 13.364 1.00 85.69 164 ILE A C 1
ATOM 1288 O O . ILE A 1 164 ? 10.763 6.541 13.708 1.00 85.69 164 ILE A O 1
ATOM 1292 N N . LYS A 1 165 ? 10.899 8.767 13.549 1.00 81.88 165 LYS A N 1
ATOM 1293 C CA . LYS A 1 165 ? 12.186 8.903 14.247 1.00 81.88 165 LYS A CA 1
ATOM 1294 C C . LYS A 1 165 ? 12.016 9.787 15.470 1.00 81.88 165 LYS A C 1
ATOM 1296 O O . LYS A 1 165 ? 12.427 10.946 15.472 1.00 81.88 165 LYS A O 1
ATOM 1301 N N . THR A 1 166 ? 11.387 9.250 16.505 1.00 80.75 166 THR A N 1
ATOM 1302 C CA . THR A 1 166 ? 11.115 9.991 17.740 1.00 80.75 166 THR A CA 1
ATOM 1303 C C . THR A 1 166 ? 11.998 9.532 18.891 1.00 80.75 166 THR A C 1
ATOM 1305 O O . THR A 1 166 ? 12.657 8.502 18.816 1.00 80.75 166 THR A O 1
ATOM 1308 N N . GLN A 1 167 ? 12.037 10.344 19.949 1.00 79.38 167 GLN A N 1
ATOM 1309 C CA . GLN A 1 167 ? 12.781 10.063 21.185 1.00 79.38 167 GLN A CA 1
ATOM 1310 C C . GLN A 1 167 ? 11.863 9.695 22.360 1.00 79.38 167 GLN A C 1
ATOM 1312 O O . GLN A 1 167 ? 12.342 9.534 23.476 1.00 79.38 167 GLN A O 1
ATOM 1317 N N . SER A 1 168 ? 10.550 9.618 22.128 1.00 85.94 168 SER A N 1
ATOM 1318 C CA . SER A 1 168 ? 9.575 9.210 23.134 1.00 85.94 168 SER A CA 1
ATOM 1319 C C . SER A 1 168 ? 8.489 8.337 22.526 1.00 85.94 168 SER A C 1
ATOM 1321 O O . SER A 1 168 ? 8.122 8.487 21.347 1.00 85.94 168 SER A O 1
ATOM 1323 N N . TRP A 1 169 ? 7.956 7.454 23.366 1.00 85.75 169 TRP A N 1
ATOM 1324 C CA . TRP A 1 169 ? 6.814 6.613 23.047 1.00 85.75 169 TRP A CA 1
ATOM 1325 C C . TRP A 1 169 ? 5.581 7.425 22.643 1.00 85.75 169 TRP A C 1
ATOM 1327 O O . TRP A 1 169 ? 4.940 7.085 21.650 1.00 85.75 169 TRP A O 1
ATOM 1337 N N . GLU A 1 170 ? 5.263 8.518 23.345 1.00 88.62 170 GLU A N 1
ATOM 1338 C CA . GLU A 1 170 ? 4.071 9.324 23.048 1.00 88.62 170 GLU A CA 1
ATOM 1339 C C . GLU A 1 170 ? 4.116 9.905 21.634 1.00 88.62 170 GLU A C 1
ATOM 1341 O O . GLU A 1 170 ? 3.126 9.834 20.906 1.00 88.62 170 GLU A O 1
ATOM 1346 N N . ASN A 1 171 ? 5.276 10.422 21.220 1.00 88.81 171 ASN A N 1
ATOM 1347 C CA . ASN A 1 171 ? 5.450 10.962 19.875 1.00 88.81 171 ASN A CA 1
ATOM 1348 C C . ASN A 1 171 ? 5.437 9.839 18.832 1.00 88.81 171 ASN A C 1
ATOM 1350 O O . ASN A 1 171 ? 4.803 9.989 17.793 1.00 88.81 171 ASN A O 1
ATOM 1354 N N . CYS A 1 172 ? 6.083 8.699 19.115 1.00 88.31 172 CYS A N 1
ATOM 1355 C CA . CYS A 1 172 ? 6.059 7.526 18.231 1.00 88.31 172 CYS A CA 1
ATOM 1356 C C . CYS A 1 172 ? 4.617 7.080 17.964 1.00 88.31 172 CYS A C 1
ATOM 1358 O O . CYS A 1 172 ? 4.203 6.926 16.816 1.00 88.31 172 CYS A O 1
ATOM 1360 N N . LEU A 1 173 ? 3.830 6.944 19.035 1.00 89.31 173 LEU A N 1
ATOM 1361 C CA . LEU A 1 173 ? 2.422 6.592 18.957 1.00 89.31 173 LEU A CA 1
ATOM 1362 C C . LEU A 1 173 ? 1.613 7.658 18.206 1.00 89.31 173 LEU A C 1
ATOM 1364 O O . LEU A 1 173 ? 0.737 7.289 17.432 1.00 89.31 173 LEU A O 1
ATOM 1368 N N . GLY A 1 174 ? 1.908 8.946 18.401 1.00 91.38 174 GLY A N 1
ATOM 1369 C CA . GLY A 1 174 ? 1.321 10.046 17.628 1.00 91.38 174 GLY A CA 1
ATOM 1370 C C . GLY A 1 174 ? 1.520 9.868 16.122 1.00 91.38 174 GLY A C 1
ATOM 1371 O O . GLY A 1 174 ? 0.543 9.729 15.397 1.00 91.38 174 GLY A O 1
ATOM 1372 N N . HIS A 1 175 ? 2.766 9.719 15.667 1.00 91.56 175 HIS A N 1
ATOM 1373 C CA . HIS A 1 175 ? 3.054 9.509 14.242 1.00 91.56 175 HIS A CA 1
ATOM 1374 C C . HIS A 1 175 ? 2.464 8.206 13.692 1.00 91.56 175 HIS A C 1
ATOM 1376 O O . HIS A 1 175 ? 2.036 8.159 12.543 1.00 91.56 175 HIS A O 1
ATOM 1382 N N . MET A 1 176 ? 2.410 7.139 14.496 1.00 91.50 176 MET A N 1
ATOM 1383 C CA . MET A 1 176 ? 1.720 5.908 14.097 1.00 91.50 176 MET A CA 1
ATOM 1384 C C . MET A 1 176 ? 0.228 6.159 13.850 1.00 91.50 176 MET A C 1
ATOM 1386 O O . MET A 1 176 ? -0.329 5.608 12.902 1.00 91.50 176 MET A O 1
ATOM 1390 N N . LYS A 1 177 ? -0.423 6.977 14.688 1.00 93.94 177 LYS A N 1
ATOM 1391 C CA . LYS A 1 177 ? -1.824 7.366 14.486 1.00 93.94 177 LYS A CA 1
ATOM 1392 C C . LYS A 1 177 ? -1.980 8.208 13.230 1.00 93.94 177 LYS A C 1
ATOM 1394 O O . LYS A 1 177 ? -2.886 7.908 12.462 1.00 93.94 177 LYS A O 1
ATOM 1399 N N . ASP A 1 178 ? -1.093 9.173 12.997 1.00 93.94 178 ASP A N 1
ATOM 1400 C CA . ASP A 1 178 ? -1.108 10.000 11.785 1.00 93.94 178 ASP A CA 1
ATOM 1401 C C . ASP A 1 178 ? -1.028 9.132 10.523 1.00 93.94 178 ASP A C 1
ATOM 1403 O O . ASP A 1 178 ? -1.916 9.210 9.680 1.00 93.94 178 ASP A O 1
ATOM 1407 N N . LEU A 1 179 ? -0.061 8.206 10.446 1.00 94.69 179 LEU A N 1
ATOM 1408 C CA . LEU A 1 179 ? 0.066 7.285 9.307 1.00 94.69 179 LEU A CA 1
ATOM 1409 C C . LEU A 1 179 ? -1.179 6.416 9.100 1.00 94.69 179 LEU A C 1
ATOM 1411 O O . LEU A 1 179 ? -1.584 6.162 7.967 1.00 94.69 179 LEU A O 1
ATOM 1415 N N . ILE A 1 180 ? -1.782 5.925 10.187 1.00 95.31 180 ILE A N 1
ATOM 1416 C CA . ILE A 1 180 ? -3.028 5.156 10.102 1.00 95.31 180 ILE A CA 1
ATOM 1417 C C . ILE A 1 180 ? -4.157 6.045 9.574 1.00 95.31 180 ILE A C 1
ATOM 1419 O O . ILE A 1 180 ? -4.945 5.581 8.756 1.00 95.31 180 ILE A O 1
ATOM 1423 N N . CYS A 1 181 ? -4.247 7.299 10.018 1.00 95.75 181 CYS A N 1
ATOM 1424 C CA . CYS A 1 181 ? -5.282 8.228 9.568 1.00 95.75 181 CYS A CA 1
ATOM 1425 C C . CYS A 1 181 ? -5.119 8.572 8.092 1.00 95.75 181 CYS A C 1
ATOM 1427 O O . CYS A 1 181 ? -6.078 8.407 7.349 1.00 95.75 181 CYS A O 1
ATOM 1429 N N . GLU A 1 182 ? -3.916 8.946 7.655 1.00 95.56 182 GLU A N 1
ATOM 1430 C CA . GLU A 1 182 ? -3.605 9.208 6.243 1.00 95.56 182 GLU A CA 1
ATOM 1431 C C . GLU A 1 182 ? -3.993 8.017 5.357 1.00 95.56 182 GLU A C 1
ATOM 1433 O O . GLU A 1 182 ? -4.601 8.170 4.294 1.00 95.56 182 GLU A O 1
ATOM 1438 N N . GLU A 1 183 ? -3.692 6.804 5.821 1.00 96.12 183 GLU A N 1
ATOM 1439 C CA . GLU A 1 183 ? -4.027 5.595 5.085 1.00 96.12 183 GLU A CA 1
ATOM 1440 C C . GLU A 1 183 ? -5.533 5.304 5.086 1.00 96.12 183 GLU A C 1
ATOM 1442 O O . GLU A 1 183 ? -6.057 4.838 4.079 1.00 96.12 183 GLU A O 1
ATOM 1447 N N . PHE A 1 184 ? -6.255 5.610 6.167 1.00 95.75 184 PHE A N 1
ATOM 1448 C CA . PHE A 1 184 ? -7.719 5.548 6.180 1.00 95.75 184 PHE A CA 1
ATOM 1449 C C . PHE A 1 184 ? -8.312 6.564 5.198 1.00 95.75 184 PHE A C 1
ATOM 1451 O O . PHE A 1 184 ? -9.123 6.176 4.360 1.00 95.75 184 PHE A O 1
ATOM 1458 N N . GLU A 1 185 ? -7.875 7.826 5.249 1.00 95.62 185 GLU A N 1
ATOM 1459 C CA . GLU A 1 185 ? -8.366 8.907 4.385 1.00 95.62 185 GLU A CA 1
ATOM 1460 C C . GLU A 1 185 ? -8.267 8.539 2.905 1.00 95.62 185 GLU A C 1
ATOM 1462 O O . GLU A 1 185 ? -9.220 8.748 2.150 1.00 95.62 185 GLU A O 1
ATOM 1467 N N . ARG A 1 186 ? -7.160 7.904 2.510 1.00 95.06 186 ARG A N 1
ATOM 1468 C CA . ARG A 1 186 ? -6.906 7.440 1.141 1.00 95.06 186 ARG A CA 1
ATOM 1469 C C . ARG A 1 186 ? -7.945 6.448 0.612 1.00 95.06 186 ARG A C 1
ATOM 1471 O O . ARG A 1 186 ? -8.125 6.348 -0.600 1.00 95.06 186 ARG A O 1
ATOM 1478 N N . HIS A 1 187 ? -8.633 5.734 1.501 1.00 94.62 187 HIS A N 1
ATOM 1479 C CA . HIS A 1 187 ? -9.680 4.767 1.162 1.00 94.62 187 HIS A CA 1
ATOM 1480 C C . HIS A 1 187 ? -11.100 5.299 1.396 1.00 94.62 187 HIS A C 1
ATOM 1482 O O . HIS A 1 187 ? -12.052 4.524 1.289 1.00 94.62 187 HIS A O 1
ATOM 1488 N N . THR A 1 188 ? -11.269 6.596 1.683 1.00 92.19 188 THR A N 1
ATOM 1489 C CA . THR A 1 188 ? -12.579 7.195 2.000 1.00 92.19 188 THR A CA 1
ATOM 1490 C C . THR A 1 188 ? -13.607 6.942 0.910 1.00 92.19 188 THR A C 1
ATOM 1492 O O . THR A 1 188 ? -14.629 6.331 1.198 1.00 92.19 188 THR A O 1
ATOM 1495 N N . ASP A 1 189 ? -13.322 7.304 -0.342 1.00 89.44 189 ASP A N 1
ATOM 1496 C CA . ASP A 1 189 ? -14.284 7.159 -1.445 1.00 89.44 189 ASP A CA 1
ATOM 1497 C C . ASP A 1 189 ? -14.755 5.705 -1.610 1.00 89.44 189 ASP A C 1
ATOM 1499 O O . ASP A 1 189 ? -15.941 5.418 -1.797 1.00 89.44 189 ASP A O 1
ATOM 1503 N N . LEU A 1 190 ? -13.816 4.763 -1.486 1.00 89.50 190 LEU A N 1
ATOM 1504 C CA . LEU A 1 190 ? -14.082 3.335 -1.611 1.00 89.50 190 LEU A CA 1
ATOM 1505 C C . LEU A 1 190 ? -14.932 2.806 -0.446 1.00 89.50 190 LEU A C 1
ATOM 1507 O O . LEU A 1 190 ? -15.840 1.999 -0.649 1.00 89.50 190 LEU A O 1
ATOM 1511 N N . LEU A 1 191 ? -14.650 3.257 0.776 1.00 89.00 191 LEU A N 1
ATOM 1512 C CA . LEU A 1 191 ? -15.345 2.827 1.989 1.00 89.00 191 LEU A CA 1
ATOM 1513 C C . LEU A 1 191 ? -16.682 3.546 2.212 1.00 89.00 191 LEU A C 1
ATOM 1515 O O . LEU A 1 191 ? -17.572 2.978 2.843 1.00 89.00 191 LEU A O 1
ATOM 1519 N N . GLU A 1 192 ? -16.858 4.754 1.682 1.00 84.19 192 GLU A N 1
ATOM 1520 C CA . GLU A 1 192 ? -18.140 5.464 1.671 1.00 84.19 192 GLU A CA 1
ATOM 1521 C C . GLU A 1 192 ? -19.123 4.840 0.683 1.00 84.19 192 GLU A C 1
ATOM 1523 O O . GLU A 1 192 ? -20.310 4.700 0.998 1.00 84.19 192 GLU A O 1
ATOM 1528 N N . ALA A 1 193 ? -18.623 4.408 -0.481 1.00 81.38 193 ALA A N 1
ATOM 1529 C CA . ALA A 1 193 ? -19.393 3.603 -1.423 1.00 81.38 193 ALA A CA 1
ATOM 1530 C C . ALA A 1 193 ? -19.753 2.227 -0.837 1.00 81.38 193 ALA A C 1
ATOM 1532 O O . ALA A 1 193 ? -20.788 1.645 -1.178 1.00 81.38 193 ALA A O 1
ATOM 1533 N N . ALA A 1 194 ? -18.926 1.707 0.072 1.00 77.69 194 ALA A N 1
ATOM 1534 C CA . ALA A 1 194 ? -19.202 0.467 0.772 1.00 77.69 194 ALA A CA 1
ATOM 1535 C C . ALA A 1 194 ? -20.333 0.635 1.801 1.00 77.69 194 ALA A C 1
ATOM 1537 O O . ALA A 1 194 ? -20.421 1.606 2.554 1.00 77.69 194 ALA A O 1
ATOM 1538 N N . ALA A 1 195 ? -21.192 -0.378 1.910 1.00 78.88 195 ALA A N 1
ATOM 1539 C CA . ALA A 1 195 ? -22.250 -0.426 2.917 1.00 78.88 195 ALA A CA 1
ATOM 1540 C C . ALA A 1 195 ? -21.691 -0.775 4.314 1.00 78.88 195 ALA A C 1
ATOM 1542 O O . ALA A 1 195 ? -22.047 -1.799 4.905 1.00 78.88 195 ALA A O 1
ATOM 1543 N N . LEU A 1 196 ? -20.791 0.060 4.849 1.00 89.44 196 LEU A N 1
ATOM 1544 C CA . LEU A 1 196 ? -20.327 -0.049 6.230 1.00 89.44 196 LEU A CA 1
ATOM 1545 C C . LEU A 1 196 ? -21.520 0.026 7.188 1.00 89.44 196 LEU A C 1
ATOM 1547 O O . LEU A 1 196 ? -22.413 0.871 7.048 1.00 89.44 196 LEU A O 1
ATOM 1551 N N . SER A 1 197 ? -21.526 -0.847 8.192 1.00 92.25 197 SER A N 1
ATOM 1552 C CA . SER A 1 197 ? -22.518 -0.782 9.262 1.00 92.25 197 SER A CA 1
ATOM 1553 C C . SER A 1 197 ? -22.361 0.514 10.060 1.00 92.25 197 SER A C 1
ATOM 1555 O O . SER A 1 197 ? -21.299 1.137 10.078 1.00 92.25 197 SER A O 1
ATOM 1557 N N . ARG A 1 198 ? -23.407 0.910 10.791 1.00 91.56 198 ARG A N 1
ATOM 1558 C CA . ARG A 1 198 ? -23.374 2.116 11.632 1.00 91.56 198 ARG A CA 1
ATOM 1559 C C . ARG A 1 198 ? -22.164 2.148 12.578 1.00 91.56 198 ARG A C 1
ATOM 1561 O O . ARG A 1 198 ? -21.502 3.172 12.674 1.00 91.56 198 ARG A O 1
ATOM 1568 N N . ARG A 1 199 ? -21.847 1.018 13.221 1.00 91.88 199 ARG A N 1
ATOM 1569 C CA . ARG A 1 199 ? -20.708 0.913 14.151 1.00 91.88 199 ARG A CA 1
ATOM 1570 C C . ARG A 1 199 ? -19.362 1.043 13.443 1.00 91.88 199 ARG A C 1
ATOM 1572 O O . ARG A 1 199 ? -18.435 1.613 14.003 1.00 91.88 199 ARG A O 1
ATOM 1579 N N . GLU A 1 200 ? -19.247 0.513 12.227 1.00 94.06 200 GLU A N 1
ATOM 1580 C CA . GLU A 1 200 ? -18.029 0.632 11.417 1.00 94.06 200 GLU A CA 1
ATOM 1581 C C . GLU A 1 200 ? -17.818 2.074 10.960 1.00 94.06 200 GLU A C 1
ATOM 1583 O O . GLU A 1 200 ? -16.705 2.575 11.065 1.00 94.06 200 GLU A O 1
ATOM 1588 N N . LYS A 1 201 ? -18.889 2.774 10.562 1.00 92.38 201 LYS A N 1
ATOM 1589 C CA . LYS A 1 201 ? -18.830 4.208 10.238 1.00 92.38 201 LYS A CA 1
ATOM 1590 C C . LYS A 1 201 ? -18.402 5.046 11.440 1.00 92.38 201 LYS A C 1
ATOM 1592 O O . LYS A 1 201 ? -17.530 5.893 11.305 1.00 92.38 201 LYS A O 1
ATOM 1597 N N . GLU A 1 202 ? -18.972 4.787 12.617 1.00 92.31 202 GLU A N 1
ATOM 1598 C CA . GLU A 1 202 ? -18.568 5.460 13.859 1.00 92.31 202 GLU A CA 1
ATOM 1599 C C . GLU A 1 202 ? -17.081 5.206 14.167 1.00 92.31 202 GLU A C 1
ATOM 1601 O O . GLU A 1 202 ? -16.342 6.154 14.413 1.00 92.31 202 GLU A O 1
ATOM 1606 N N . CYS A 1 203 ? -16.625 3.951 14.072 1.00 93.19 203 CYS A N 1
ATOM 1607 C CA . CYS A 1 203 ? -15.221 3.555 14.244 1.00 93.19 203 CYS A CA 1
ATOM 1608 C C . CYS A 1 203 ? -14.280 4.276 13.261 1.00 93.19 203 CYS A C 1
ATOM 1610 O O . CYS A 1 203 ? -13.258 4.826 13.665 1.00 93.19 203 CYS A O 1
ATOM 1612 N N . TYR A 1 204 ? -14.648 4.307 11.981 1.00 93.38 204 TYR A N 1
ATOM 1613 C CA . TYR A 1 204 ? -13.897 4.980 10.925 1.00 93.38 204 TYR A CA 1
ATOM 1614 C C . TYR A 1 204 ? -13.745 6.482 11.212 1.00 93.38 204 TYR A C 1
ATOM 1616 O O . TYR A 1 204 ? -12.635 7.008 11.212 1.00 93.38 204 TYR A O 1
ATOM 1624 N N . GLN A 1 205 ? -14.841 7.155 11.573 1.00 92.94 205 GLN A N 1
ATOM 1625 C CA . GLN A 1 205 ? -14.858 8.594 11.858 1.00 92.94 205 GLN A CA 1
ATOM 1626 C C . GLN A 1 205 ? -14.060 8.980 13.117 1.00 92.94 205 GLN A C 1
ATOM 1628 O O . GLN A 1 205 ? -13.412 10.028 13.147 1.00 92.94 205 GLN A O 1
ATOM 1633 N N . VAL A 1 206 ? -14.059 8.150 14.169 1.00 95.25 206 VAL A N 1
ATOM 1634 C CA . VAL A 1 206 ? -13.246 8.442 15.368 1.00 95.25 206 VAL A CA 1
ATOM 1635 C C . VAL A 1 206 ? -11.752 8.210 15.146 1.00 95.25 206 VAL A C 1
ATOM 1637 O O . VAL A 1 206 ? -10.945 8.875 15.794 1.00 95.25 206 VAL A O 1
ATOM 1640 N N . ILE A 1 207 ? -11.376 7.301 14.238 1.00 95.50 207 ILE A N 1
ATOM 1641 C CA . ILE A 1 207 ? -9.980 7.134 13.811 1.00 95.50 207 ILE A CA 1
ATOM 1642 C C . ILE A 1 207 ? -9.555 8.362 13.008 1.00 95.50 207 ILE A C 1
ATOM 1644 O O . ILE A 1 207 ? -8.598 9.013 13.406 1.00 95.50 207 ILE A O 1
ATOM 1648 N N . LEU A 1 208 ? -10.315 8.746 11.975 1.00 93.88 208 LEU A N 1
ATOM 1649 C CA . LEU A 1 208 ? -10.009 9.919 11.146 1.00 93.88 208 LEU A CA 1
ATOM 1650 C C . LEU A 1 208 ? -9.912 11.225 11.942 1.00 93.88 208 LEU A C 1
ATOM 1652 O O . LEU A 1 208 ? -9.027 12.040 11.711 1.00 93.88 208 LEU A O 1
ATOM 1656 N N . SER A 1 209 ? -10.792 11.425 12.923 1.00 93.12 209 SER A N 1
ATOM 1657 C CA . SER A 1 209 ? -10.751 12.622 13.778 1.00 93.12 209 SER A CA 1
ATOM 1658 C C . SER A 1 209 ? -9.660 12.582 14.857 1.00 93.12 209 SER A C 1
ATOM 1660 O O . SER A 1 209 ? -9.599 13.477 15.701 1.00 93.12 209 SER A O 1
ATOM 1662 N N . GLN A 1 210 ? -8.840 11.530 14.867 1.00 91.19 210 GLN A N 1
ATOM 1663 C CA . GLN A 1 210 ? -7.808 11.212 15.850 1.00 91.19 210 GLN A CA 1
ATOM 1664 C C . GLN A 1 210 ? -8.266 11.093 17.316 1.00 91.19 210 GLN A C 1
ATOM 1666 O O . GLN A 1 210 ? -7.448 10.984 18.232 1.00 91.19 210 GLN A O 1
ATOM 1671 N N . GLN A 1 211 ? -9.575 11.039 17.562 1.00 91.50 211 GLN A N 1
ATOM 1672 C CA . GLN A 1 211 ? -10.175 10.976 18.904 1.00 91.50 211 GLN A CA 1
ATOM 1673 C C . GLN A 1 211 ? -10.399 9.543 19.406 1.00 91.50 211 GLN A C 1
ATOM 1675 O O . GLN A 1 211 ? -10.865 9.325 20.526 1.00 91.50 211 GLN A O 1
ATOM 1680 N N . ALA A 1 212 ? -10.065 8.551 18.584 1.00 92.31 212 ALA A N 1
ATOM 1681 C CA . ALA A 1 212 ? -10.104 7.141 18.928 1.00 92.31 212 ALA A CA 1
ATOM 1682 C C . ALA A 1 212 ? -9.251 6.807 20.171 1.00 92.31 212 ALA A C 1
ATOM 1684 O O . ALA A 1 212 ? -8.128 7.288 20.349 1.00 92.31 212 ALA A O 1
ATOM 1685 N N . SER A 1 213 ? -9.761 5.915 21.028 1.00 93.00 213 SER A N 1
ATOM 1686 C CA . SER A 1 213 ? -8.946 5.323 22.095 1.00 93.00 213 SER A CA 1
ATOM 1687 C C . SER A 1 213 ? -7.933 4.329 21.518 1.00 93.00 213 SER A C 1
ATOM 1689 O O . SER A 1 213 ? -8.071 3.861 20.388 1.00 93.00 213 SER A O 1
ATOM 1691 N N . GLN A 1 214 ? -6.906 3.976 22.293 1.00 91.25 214 GLN A N 1
ATOM 1692 C CA . GLN A 1 214 ? -5.814 3.113 21.827 1.00 91.25 214 GLN A CA 1
ATOM 1693 C C . GLN A 1 214 ? -6.299 1.792 21.198 1.00 91.25 214 GLN A C 1
ATOM 1695 O O . GLN A 1 214 ? -5.817 1.412 20.135 1.00 91.25 214 GLN A O 1
ATOM 1700 N N . ASN A 1 215 ? -7.312 1.148 21.782 1.00 92.69 215 ASN A N 1
ATOM 1701 C CA . ASN A 1 215 ? -7.850 -0.129 21.296 1.00 92.69 215 ASN A CA 1
ATOM 1702 C C . ASN A 1 215 ? -8.384 -0.052 19.850 1.00 92.69 215 ASN A C 1
ATOM 1704 O O . ASN A 1 215 ? -8.339 -1.043 19.116 1.00 92.69 215 ASN A O 1
ATOM 1708 N N . TYR A 1 216 ? -8.891 1.114 19.430 1.00 93.75 216 TYR A N 1
ATOM 1709 C CA . TYR A 1 216 ? -9.335 1.331 18.051 1.00 93.75 216 TYR A CA 1
ATOM 1710 C C . TYR A 1 216 ? -8.149 1.330 17.087 1.00 93.75 216 TYR A C 1
ATOM 1712 O O . TYR A 1 216 ? -8.218 0.670 16.053 1.00 93.75 216 TYR A O 1
ATOM 1720 N N . TYR A 1 217 ? -7.044 1.990 17.446 1.00 94.00 217 TYR A N 1
ATOM 1721 C CA . TYR A 1 217 ? -5.820 1.987 16.640 1.00 94.00 217 TYR A CA 1
ATOM 1722 C C . TYR A 1 217 ? -5.170 0.605 16.577 1.00 94.00 217 TYR A C 1
ATOM 1724 O O . TYR A 1 217 ? -4.756 0.185 15.501 1.00 94.00 217 TYR A O 1
ATOM 1732 N N . GLU A 1 218 ? -5.162 -0.152 17.675 1.00 92.50 218 GLU A N 1
ATOM 1733 C CA . GLU A 1 218 ? -4.651 -1.533 17.694 1.00 92.50 218 GLU A CA 1
ATOM 1734 C C . GLU A 1 218 ? -5.416 -2.458 16.732 1.00 92.50 218 GLU A C 1
ATOM 1736 O O . GLU A 1 218 ? -4.839 -3.371 16.143 1.00 92.50 218 GLU A O 1
ATOM 1741 N N . SER A 1 219 ? -6.713 -2.201 16.535 1.00 94.19 219 SER A N 1
ATOM 1742 C CA . SER A 1 219 ? -7.566 -2.969 15.617 1.00 94.19 219 SER A CA 1
ATOM 1743 C C . SER A 1 219 ? -7.718 -2.327 14.231 1.00 94.19 219 SER A C 1
ATOM 1745 O O . SER A 1 219 ? -8.328 -2.934 13.350 1.00 94.19 219 SER A O 1
ATOM 1747 N N . SER A 1 220 ? -7.187 -1.119 14.026 1.00 95.38 220 SER A N 1
ATOM 1748 C CA . SER A 1 220 ? -7.484 -0.262 12.868 1.00 95.38 220 SER A CA 1
ATOM 1749 C C . SER A 1 220 ? -7.126 -0.920 11.541 1.00 95.38 220 SER A C 1
ATOM 1751 O O . SER A 1 220 ? -7.994 -1.073 10.690 1.00 95.38 220 SER A O 1
ATOM 1753 N N . LEU A 1 221 ? -5.889 -1.398 11.390 1.00 95.25 221 LEU A N 1
ATOM 1754 C CA . LEU A 1 221 ? -5.432 -2.034 10.155 1.00 95.25 221 LEU A CA 1
ATOM 1755 C C . LEU A 1 221 ? -6.222 -3.306 9.861 1.00 95.25 221 LEU A C 1
ATOM 1757 O O . LEU A 1 221 ? -6.676 -3.498 8.742 1.00 95.25 221 LEU A O 1
ATOM 1761 N N . LYS A 1 222 ? -6.471 -4.149 10.871 1.00 95.69 222 LYS A N 1
ATOM 1762 C CA . LYS A 1 222 ? -7.300 -5.351 10.697 1.00 95.69 222 LYS A CA 1
ATOM 1763 C C . LYS A 1 222 ? -8.697 -4.994 10.181 1.00 95.69 222 LYS A C 1
ATOM 1765 O O . LYS A 1 222 ? -9.203 -5.661 9.281 1.00 95.69 222 LYS A O 1
ATOM 1770 N N . ASN A 1 223 ? -9.310 -3.965 10.759 1.00 95.50 223 ASN A N 1
ATOM 1771 C CA . ASN A 1 223 ? -10.626 -3.492 10.350 1.00 95.50 223 ASN A CA 1
ATOM 1772 C C . ASN A 1 223 ? -10.593 -2.933 8.925 1.00 95.50 223 ASN A C 1
ATOM 1774 O O . ASN A 1 223 ? -11.409 -3.346 8.110 1.00 95.50 223 ASN A O 1
ATOM 1778 N N . LEU A 1 224 ? -9.615 -2.079 8.610 1.00 96.12 224 LEU A N 1
ATOM 1779 C CA . LEU A 1 224 ? -9.433 -1.500 7.282 1.00 96.12 224 LEU A CA 1
ATOM 1780 C C . LEU A 1 224 ? -9.317 -2.589 6.211 1.00 96.12 224 LEU A C 1
ATOM 1782 O O . LEU A 1 224 ? -10.060 -2.558 5.235 1.00 96.12 224 LEU A O 1
ATOM 1786 N N . LEU A 1 225 ? -8.459 -3.592 6.425 1.00 95.94 225 LEU A N 1
ATOM 1787 C CA . LEU A 1 225 ? -8.303 -4.713 5.494 1.00 95.94 225 LEU A CA 1
ATOM 1788 C C . LEU A 1 225 ? -9.634 -5.453 5.275 1.00 95.94 225 LEU A C 1
ATOM 1790 O O . LEU A 1 225 ? -10.040 -5.670 4.137 1.00 95.94 225 LEU A O 1
ATOM 1794 N N . ALA A 1 226 ? -10.349 -5.789 6.353 1.00 95.12 226 ALA A N 1
ATOM 1795 C CA . ALA A 1 226 ? -11.625 -6.499 6.257 1.00 95.12 226 ALA A CA 1
ATOM 1796 C C . ALA A 1 226 ? -12.719 -5.671 5.559 1.00 95.12 226 ALA A C 1
ATOM 1798 O O . ALA A 1 226 ? -13.569 -6.214 4.849 1.00 95.12 226 ALA A O 1
ATOM 1799 N N . TRP A 1 227 ? -12.726 -4.356 5.772 1.00 95.75 227 TRP A N 1
ATOM 1800 C CA . TRP A 1 227 ? -13.680 -3.452 5.140 1.00 95.75 227 TRP A CA 1
ATOM 1801 C C . TRP A 1 227 ? -13.391 -3.265 3.654 1.00 95.75 227 TRP A C 1
ATOM 1803 O O . TRP A 1 227 ? -14.325 -3.326 2.859 1.00 95.75 227 TRP A O 1
ATOM 1813 N N . LEU A 1 228 ? -12.121 -3.115 3.274 1.00 95.50 228 LEU A N 1
ATOM 1814 C CA . LEU A 1 228 ? -11.689 -3.025 1.878 1.00 95.50 228 LEU A CA 1
ATOM 1815 C C . LEU A 1 228 ? -11.992 -4.307 1.102 1.00 95.50 228 LEU A C 1
ATOM 1817 O O . LEU A 1 228 ? -12.525 -4.243 -0.007 1.00 95.50 228 LEU A O 1
ATOM 1821 N N . GLU A 1 229 ? -11.720 -5.466 1.699 1.00 94.75 229 GLU A N 1
ATOM 1822 C CA . GLU A 1 229 ? -12.042 -6.765 1.103 1.00 94.75 229 GLU A CA 1
ATOM 1823 C C . GLU A 1 229 ? -13.551 -6.901 0.865 1.00 94.75 229 GLU A C 1
ATOM 1825 O O . GLU A 1 229 ? -13.990 -7.256 -0.227 1.00 94.75 229 GLU A O 1
ATOM 1830 N N . ARG A 1 230 ? -14.373 -6.529 1.853 1.00 93.62 230 ARG A N 1
ATOM 1831 C CA . ARG A 1 230 ? -15.837 -6.521 1.706 1.00 93.62 230 ARG A CA 1
ATOM 1832 C C . ARG A 1 230 ? -16.338 -5.521 0.668 1.00 93.62 230 ARG A C 1
ATOM 1834 O O . ARG A 1 230 ? -17.325 -5.808 -0.002 1.00 93.62 230 ARG A O 1
ATOM 1841 N N . ALA A 1 231 ? -15.721 -4.346 0.590 1.00 92.81 231 ALA A N 1
ATOM 1842 C CA . ALA A 1 231 ? -16.122 -3.279 -0.321 1.00 92.81 231 ALA A CA 1
ATOM 1843 C C . ALA A 1 231 ? -15.851 -3.642 -1.785 1.00 92.81 231 ALA A C 1
ATOM 1845 O O . ALA A 1 231 ? -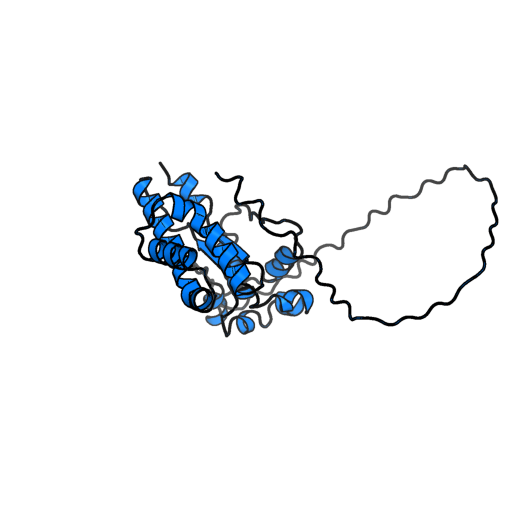16.637 -3.303 -2.665 1.00 92.81 231 ALA A O 1
ATOM 1846 N N . THR A 1 232 ? -14.740 -4.332 -2.033 1.00 92.31 232 THR A N 1
ATOM 1847 C CA . THR A 1 232 ? -14.225 -4.598 -3.384 1.00 92.31 232 THR A CA 1
ATOM 1848 C C . THR A 1 232 ? -14.520 -6.012 -3.869 1.00 92.31 232 THR A C 1
ATOM 1850 O O . THR A 1 232 ? -14.566 -6.249 -5.072 1.00 92.31 232 THR A O 1
ATOM 1853 N N . GLY A 1 233 ? -14.715 -6.960 -2.947 1.00 92.94 233 GLY A N 1
ATOM 1854 C CA . GLY A 1 233 ? -14.740 -8.391 -3.250 1.00 92.94 233 GLY A CA 1
ATOM 1855 C C . GLY A 1 233 ? -13.360 -8.975 -3.572 1.00 92.94 233 GLY A C 1
ATOM 1856 O O . GLY A 1 233 ? -13.269 -10.150 -3.925 1.00 92.94 233 GLY A O 1
ATOM 1857 N N . GLU A 1 234 ? -12.295 -8.181 -3.449 1.00 94.19 234 GLU A N 1
ATOM 1858 C CA . GLU A 1 234 ? -10.923 -8.551 -3.782 1.00 94.19 234 GLU A CA 1
ATOM 1859 C C . GLU A 1 234 ? -10.056 -8.630 -2.522 1.00 94.19 234 GLU A C 1
ATOM 1861 O O . GLU A 1 234 ? -10.281 -7.933 -1.533 1.00 94.19 234 GLU A O 1
ATOM 1866 N N . GLN A 1 235 ? -9.029 -9.482 -2.552 1.00 92.50 235 GLN A N 1
ATOM 1867 C CA . GLN A 1 235 ? -8.047 -9.529 -1.467 1.00 92.50 235 GLN A CA 1
ATOM 1868 C C . GLN A 1 235 ? -7.252 -8.215 -1.399 1.00 92.50 235 GLN A C 1
ATOM 1870 O O . GLN A 1 235 ? -6.974 -7.589 -2.422 1.00 92.50 235 GLN A O 1
ATOM 1875 N N . VAL A 1 236 ? -6.838 -7.827 -0.192 1.00 95.12 236 VAL A N 1
ATOM 1876 C CA . VAL A 1 236 ? -6.060 -6.602 0.036 1.00 95.12 236 VAL A CA 1
ATOM 1877 C C . VAL A 1 236 ? -4.565 -6.900 0.037 1.00 95.12 236 VAL A C 1
ATOM 1879 O O . VAL A 1 236 ? -4.103 -7.812 0.726 1.00 95.12 236 VAL A O 1
ATOM 1882 N N . VAL A 1 237 ? -3.790 -6.095 -0.688 1.00 96.06 237 VAL A N 1
ATOM 1883 C CA . VAL A 1 237 ? -2.323 -6.149 -0.654 1.00 96.06 237 VAL A CA 1
ATOM 1884 C C . VAL A 1 237 ? -1.820 -5.192 0.426 1.00 96.06 237 VAL A C 1
ATOM 1886 O O . VAL A 1 237 ? -1.941 -3.980 0.283 1.00 96.06 237 VAL A O 1
ATOM 1889 N N . LEU A 1 238 ? -1.240 -5.723 1.505 1.00 96.31 238 LEU A N 1
ATOM 1890 C CA . LEU A 1 238 ? -0.613 -4.925 2.564 1.00 96.31 238 LEU A CA 1
ATOM 1891 C C . LEU A 1 238 ? 0.897 -4.815 2.330 1.00 96.31 238 LEU A C 1
ATOM 1893 O O . LEU A 1 238 ? 1.614 -5.816 2.334 1.00 96.31 238 LEU A O 1
ATOM 1897 N N . LEU A 1 239 ? 1.381 -3.588 2.179 1.00 95.69 239 LEU A N 1
ATOM 1898 C CA . LEU A 1 239 ? 2.785 -3.258 1.974 1.00 95.69 239 LEU A CA 1
ATOM 1899 C C . LEU A 1 239 ? 3.274 -2.387 3.139 1.00 95.69 239 LEU A C 1
ATOM 1901 O O . LEU A 1 239 ? 2.690 -1.348 3.431 1.00 95.69 239 LEU A O 1
ATOM 1905 N N . ILE A 1 240 ? 4.355 -2.805 3.802 1.00 93.75 240 ILE A N 1
ATOM 1906 C CA . ILE A 1 240 ? 4.952 -2.073 4.929 1.00 93.75 240 ILE A CA 1
ATOM 1907 C C . ILE A 1 240 ? 6.428 -1.824 4.625 1.00 93.75 240 ILE A C 1
ATOM 1909 O O . ILE A 1 240 ? 7.200 -2.775 4.473 1.00 93.75 240 ILE A O 1
ATOM 1913 N N . ASP A 1 241 ? 6.822 -0.555 4.545 1.00 92.25 241 ASP A N 1
ATOM 1914 C CA . ASP A 1 241 ? 8.216 -0.142 4.383 1.00 92.25 241 ASP A CA 1
ATOM 1915 C C . ASP A 1 241 ? 8.842 0.248 5.728 1.00 92.25 241 ASP A C 1
ATOM 1917 O O . ASP A 1 241 ? 8.191 0.843 6.588 1.00 92.25 241 ASP A O 1
ATOM 1921 N N . GLU A 1 242 ? 10.124 -0.091 5.895 1.00 88.06 242 GLU A N 1
ATOM 1922 C CA . GLU A 1 242 ? 10.921 0.178 7.105 1.00 88.06 242 GLU A CA 1
ATOM 1923 C C . GLU A 1 242 ? 10.226 -0.231 8.425 1.00 88.06 242 GLU A C 1
ATOM 1925 O O . GLU A 1 242 ? 10.307 0.471 9.435 1.00 88.06 242 GLU A O 1
ATOM 1930 N N . TYR A 1 243 ? 9.568 -1.400 8.420 1.00 86.12 243 TYR A N 1
ATOM 1931 C CA . TYR A 1 243 ? 8.799 -1.954 9.548 1.00 86.12 243 TYR A CA 1
ATOM 1932 C C . TYR A 1 243 ? 9.576 -2.029 10.878 1.00 86.12 243 TYR A C 1
ATOM 1934 O O . TYR A 1 243 ? 8.978 -2.086 11.951 1.00 86.12 243 TYR A O 1
ATOM 1942 N N . ASP A 1 244 ? 10.907 -2.068 10.816 1.00 82.69 244 ASP A N 1
ATOM 1943 C CA . ASP A 1 244 ? 11.803 -2.159 11.964 1.00 82.69 244 ASP A CA 1
ATOM 1944 C C . ASP A 1 244 ? 12.181 -0.793 12.561 1.00 82.69 244 ASP A C 1
ATOM 1946 O O . ASP A 1 244 ? 12.791 -0.743 13.628 1.00 82.69 244 ASP A O 1
ATOM 1950 N N . THR A 1 245 ? 11.811 0.319 11.920 1.00 83.25 245 THR A N 1
ATOM 1951 C CA . THR A 1 245 ? 12.137 1.673 12.398 1.00 83.25 245 THR A CA 1
ATOM 1952 C C . THR A 1 245 ? 11.581 1.963 13.796 1.00 83.25 245 THR A C 1
ATOM 1954 O O . THR A 1 245 ? 12.376 2.344 14.660 1.00 83.25 245 THR A O 1
ATOM 1957 N N . PRO A 1 246 ? 10.293 1.703 14.106 1.00 79.06 246 PRO A N 1
ATOM 1958 C CA . PRO A 1 246 ? 9.770 1.947 15.451 1.00 79.06 246 PRO A CA 1
ATOM 1959 C C . PRO A 1 246 ? 10.438 1.093 16.533 1.00 79.06 246 PRO A C 1
ATOM 1961 O O . PRO A 1 246 ? 10.546 1.533 17.672 1.00 79.06 246 PRO A O 1
ATOM 1964 N N . ILE A 1 247 ? 10.933 -0.101 16.186 1.00 76.50 247 ILE A N 1
ATOM 1965 C CA . ILE A 1 247 ? 11.641 -0.986 17.128 1.00 76.50 247 ILE A CA 1
ATOM 1966 C C . ILE A 1 247 ? 12.981 -0.369 17.548 1.00 76.50 247 ILE A C 1
ATOM 1968 O O . ILE A 1 247 ? 13.422 -0.555 18.677 1.00 76.50 247 ILE A O 1
ATOM 1972 N N . HIS A 1 248 ? 13.634 0.375 16.653 1.00 70.12 248 HIS A N 1
ATOM 1973 C CA . HIS A 1 248 ? 14.894 1.055 16.953 1.00 70.12 248 HIS A CA 1
ATOM 1974 C C . HIS A 1 248 ? 14.709 2.450 17.573 1.00 70.12 248 HIS A C 1
ATOM 1976 O O . HIS A 1 248 ? 15.651 2.957 18.183 1.00 70.12 248 HIS A O 1
ATOM 1982 N N . ALA A 1 249 ? 13.542 3.078 17.385 1.00 60.22 249 ALA A N 1
ATOM 1983 C CA . ALA A 1 249 ? 13.259 4.450 17.813 1.00 60.22 249 ALA A CA 1
ATOM 1984 C C . ALA A 1 249 ? 12.411 4.550 19.098 1.00 60.22 249 ALA A C 1
ATOM 1986 O O . ALA A 1 249 ? 12.462 5.571 19.777 1.00 60.22 249 ALA A O 1
ATOM 1987 N N . GLY A 1 250 ? 11.642 3.516 19.450 1.00 57.12 250 GLY A N 1
ATOM 1988 C CA . GLY A 1 250 ? 10.828 3.492 20.665 1.00 57.12 250 GLY A CA 1
ATOM 1989 C C . GLY A 1 250 ? 11.663 3.189 21.908 1.00 57.12 250 GLY A C 1
ATOM 1990 O O . GLY A 1 250 ? 11.837 2.021 22.249 1.00 57.12 250 GLY A O 1
ATOM 1991 N N . TYR A 1 251 ? 12.166 4.235 22.565 1.00 51.62 251 TYR A N 1
ATOM 1992 C CA . TYR A 1 251 ? 12.670 4.184 23.943 1.00 51.62 251 TYR A CA 1
ATOM 1993 C C . TYR A 1 251 ? 11.605 4.671 24.926 1.00 51.62 251 TYR A C 1
ATOM 1995 O O . TYR A 1 251 ? 10.829 5.587 24.556 1.00 51.62 251 TYR A O 1
#